Protein AF-A0A917FI99-F1 (afdb_monomer)

Foldseek 3Di:
DDDQVCLAPVNLVVDDPVRQVVVQCVCQCPVNFRWDFPDWDWFDDPVDIDIWTWTDGPNFIWTKDGKYWAKAKAQDADPLCVLVQVLQQVVCVVVVPPDRSNVVRVVVMDHIDIDTGHIDTGGQEDDDDDDPDPDDDPVVVQVVQVVVVHGDDDPVRVRCLQQVRVNHPHNFSCSPPSNCCSVVVDPPVVDPSLQAAGNRNHRPDDDDDPPD

Secondary structure (DSSP, 8-state):
---TTTTBHHHHHHS-HHHHHHHHHHTTTGGG---EEEEEEEEE-SS-EEEEEEEEETTEEEEEE-BEEEEE---S--TTTHHHHHHHHHHHHHHT--S-HHHHHHHHSPPPEEEEEPPEEEESS------SSSS--HHHHHHHHHHTT--PPPHHHHHHHHHTT--SS--SS-TTTHHHHHTTSS-GGG-GGGGS--TTS--S--PPPP--

pLDDT: mean 83.74, std 13.57, range [35.56, 98.06]

Structure (mmCIF, N/CA/C/O backbone):
data_AF-A0A917FI99-F1
#
_entry.id   AF-A0A917FI99-F1
#
loop_
_atom_site.group_PDB
_atom_site.id
_atom_site.type_symbol
_atom_site.label_atom_id
_atom_site.label_alt_id
_atom_site.label_comp_id
_atom_site.label_asym_id
_atom_site.label_entity_id
_atom_site.label_seq_id
_atom_site.pdbx_PDB_ins_code
_atom_site.Cartn_x
_atom_site.Cartn_y
_atom_site.Cartn_z
_atom_site.occupancy
_atom_site.B_iso_or_equiv
_atom_site.auth_seq_id
_atom_site.auth_comp_id
_atom_site.auth_asym_id
_atom_site.auth_atom_id
_atom_site.pdbx_PDB_model_num
ATOM 1 N N . MET A 1 1 ? -24.432 7.043 10.058 1.00 52.75 1 MET A N 1
ATOM 2 C CA . MET A 1 1 ? -23.932 6.214 8.940 1.00 52.75 1 MET A CA 1
ATOM 3 C C . MET A 1 1 ? -22.679 6.909 8.440 1.00 52.75 1 MET A C 1
ATOM 5 O O . MET A 1 1 ? -22.774 8.096 8.169 1.00 52.75 1 MET A O 1
ATOM 9 N N . MET A 1 2 ? -21.523 6.241 8.450 1.00 64.75 2 MET A N 1
ATOM 10 C CA . MET A 1 2 ? -20.252 6.829 8.001 1.00 64.75 2 MET A CA 1
ATOM 11 C C . MET A 1 2 ? -20.360 7.223 6.523 1.00 64.75 2 MET A C 1
ATOM 13 O O . MET A 1 2 ? -20.753 6.388 5.704 1.00 64.75 2 MET A O 1
ATOM 17 N N . ASP A 1 3 ? -20.042 8.473 6.181 1.00 75.88 3 ASP A N 1
ATOM 18 C CA . ASP A 1 3 ? -19.959 8.880 4.779 1.00 75.88 3 ASP A CA 1
ATOM 19 C C . ASP A 1 3 ? -18.689 8.273 4.173 1.00 75.88 3 ASP A C 1
ATOM 21 O O . ASP A 1 3 ? -17.571 8.611 4.558 1.00 75.88 3 ASP A O 1
ATOM 25 N N . LYS A 1 4 ? -18.859 7.355 3.215 1.00 75.81 4 LYS A N 1
ATOM 26 C CA . LYS A 1 4 ? -17.746 6.690 2.520 1.00 75.81 4 LYS A CA 1
ATOM 27 C C . LYS A 1 4 ? -16.813 7.678 1.815 1.00 75.81 4 LYS A C 1
ATOM 29 O O . LYS A 1 4 ? -15.676 7.316 1.523 1.00 75.81 4 LYS A O 1
ATOM 34 N N . LYS A 1 5 ? -17.266 8.908 1.549 1.00 83.81 5 LYS A N 1
ATOM 35 C CA . LYS A 1 5 ? -16.423 9.971 0.996 1.00 83.81 5 LYS A CA 1
ATOM 36 C C . LYS A 1 5 ? -15.333 10.413 1.967 1.00 83.81 5 LYS A C 1
ATOM 38 O O . LYS A 1 5 ? -14.260 10.777 1.504 1.00 83.81 5 LYS A O 1
ATOM 43 N N . GLU A 1 6 ? -15.558 10.352 3.276 1.00 88.19 6 GLU A N 1
ATOM 44 C CA . GLU A 1 6 ? -14.553 10.738 4.284 1.00 88.19 6 GLU A CA 1
ATOM 45 C C . GLU A 1 6 ? -13.354 9.779 4.306 1.00 88.19 6 GLU A C 1
ATOM 47 O O . GLU A 1 6 ? -12.241 10.164 4.652 1.00 88.19 6 GLU A O 1
ATOM 52 N N . LEU A 1 7 ? -13.559 8.537 3.857 1.00 92.12 7 LEU A N 1
ATOM 53 C CA . LEU A 1 7 ? -12.510 7.524 3.728 1.00 92.12 7 LEU A CA 1
ATOM 54 C C . LEU A 1 7 ? -11.698 7.643 2.428 1.00 92.12 7 LEU A C 1
ATOM 56 O O . LEU A 1 7 ? -10.888 6.766 2.137 1.00 92.12 7 LEU A O 1
ATOM 60 N N . GLN A 1 8 ? -11.925 8.685 1.627 1.00 94.06 8 GLN A N 1
ATOM 61 C CA . GLN A 1 8 ? -11.136 8.967 0.428 1.00 94.06 8 GLN A CA 1
ATOM 62 C C . GLN A 1 8 ? -9.896 9.788 0.788 1.00 94.06 8 GLN A C 1
ATOM 64 O O . GLN A 1 8 ? -9.976 10.700 1.611 1.00 94.06 8 GLN A O 1
ATOM 69 N N . PHE A 1 9 ? -8.767 9.521 0.134 1.00 91.88 9 PHE A N 1
ATOM 70 C CA . PHE A 1 9 ? -7.439 10.032 0.477 1.00 91.88 9 PHE A CA 1
ATOM 71 C C . PHE A 1 9 ? -7.422 11.556 0.646 1.00 91.88 9 PHE A C 1
ATOM 73 O O . PHE A 1 9 ? -6.974 12.073 1.665 1.00 91.88 9 PHE A O 1
ATOM 80 N N . ASN A 1 10 ? -8.004 12.297 -0.298 1.00 91.44 10 ASN A N 1
ATOM 81 C CA . ASN A 1 10 ? -8.041 13.761 -0.234 1.00 91.44 10 ASN A CA 1
ATOM 82 C C . ASN A 1 10 ? -8.821 14.315 0.967 1.00 91.44 10 ASN A C 1
ATOM 84 O O . ASN A 1 10 ? -8.471 15.380 1.477 1.00 91.44 10 ASN A O 1
ATOM 88 N N . ASN A 1 11 ? -9.876 13.628 1.407 1.00 93.25 11 ASN A N 1
ATOM 89 C CA . ASN A 1 11 ? -10.648 14.031 2.582 1.00 93.25 11 ASN A CA 1
ATOM 90 C C . ASN A 1 11 ? -9.927 13.588 3.858 1.00 93.25 11 ASN A C 1
ATOM 92 O O . ASN A 1 11 ? -9.739 14.392 4.768 1.00 93.25 11 ASN A O 1
ATOM 96 N N . TRP A 1 12 ? -9.385 12.369 3.858 1.00 93.88 12 TRP A N 1
ATOM 97 C CA . TRP A 1 12 ? -8.552 11.826 4.927 1.00 93.88 12 TRP A CA 1
ATOM 98 C C . TRP A 1 12 ? -7.370 12.731 5.302 1.00 93.88 12 TRP A C 1
ATOM 100 O O . TRP A 1 12 ? -7.116 13.002 6.481 1.00 93.88 12 TRP A O 1
ATOM 110 N N . MET A 1 13 ? -6.656 13.232 4.291 1.00 91.44 13 MET A N 1
ATOM 111 C CA . MET A 1 13 ? -5.495 14.105 4.475 1.00 91.44 13 MET A CA 1
ATOM 112 C C . MET A 1 13 ? -5.872 15.492 5.009 1.00 91.44 13 MET A C 1
ATOM 114 O O . MET A 1 13 ? -5.050 16.137 5.655 1.00 91.44 13 MET A O 1
ATOM 118 N N . LYS A 1 14 ? -7.111 15.946 4.780 1.00 93.12 14 LYS A N 1
ATOM 119 C CA . LYS A 1 14 ? -7.630 17.232 5.277 1.00 93.12 14 LYS A CA 1
ATOM 120 C C . LYS A 1 14 ? -8.301 17.127 6.645 1.00 93.12 14 LYS A C 1
ATOM 122 O O . LYS A 1 14 ? -8.435 18.148 7.316 1.00 93.12 14 LYS A O 1
ATOM 127 N N . ALA A 1 15 ? -8.735 15.930 7.038 1.00 92.56 15 ALA A N 1
ATOM 128 C CA . ALA A 1 15 ? -9.384 15.695 8.318 1.00 92.56 15 ALA A CA 1
ATOM 129 C C . ALA A 1 15 ? -8.457 16.076 9.480 1.00 92.56 15 ALA A C 1
ATOM 131 O O . ALA A 1 15 ? -7.270 15.732 9.498 1.00 92.56 15 ALA A O 1
ATOM 132 N N . ASP A 1 16 ? -9.010 16.772 10.471 1.00 94.06 16 ASP A N 1
ATOM 133 C CA . ASP A 1 16 ? -8.297 17.070 11.705 1.00 94.06 16 ASP A CA 1
ATOM 134 C C . ASP A 1 16 ? -8.119 15.793 12.562 1.00 94.06 16 ASP A C 1
ATOM 136 O O . ASP A 1 16 ? -8.795 14.782 12.335 1.00 94.06 16 ASP A O 1
ATOM 140 N N . PRO A 1 17 ? -7.219 15.802 13.563 1.00 94.19 17 PRO A N 1
ATOM 141 C CA . PRO A 1 17 ? -6.930 14.612 14.361 1.00 94.19 17 PRO A CA 1
ATOM 142 C C . PRO A 1 17 ? -8.137 13.995 15.086 1.00 94.19 17 PRO A C 1
ATOM 144 O O . PRO A 1 17 ? -8.150 12.777 15.275 1.00 94.19 17 PRO A O 1
ATOM 147 N N . LEU A 1 18 ? -9.134 14.789 15.501 1.00 93.62 18 LEU A N 1
ATOM 148 C CA . LEU A 1 18 ? -10.322 14.267 16.186 1.00 93.62 18 LEU A CA 1
ATOM 149 C C . LEU A 1 18 ? -11.233 13.557 15.188 1.00 93.62 18 LEU A C 1
ATOM 151 O O . LEU A 1 18 ? -11.546 12.386 15.397 1.00 93.62 18 LEU A O 1
ATOM 155 N N . SER A 1 19 ? -11.553 14.213 14.070 1.00 92.94 19 SER A N 1
ATOM 156 C CA . SER A 1 19 ? -12.343 13.615 12.986 1.00 92.94 19 SER A CA 1
ATOM 157 C C . SER A 1 19 ? -11.693 12.331 12.463 1.00 92.94 19 SER A C 1
ATOM 159 O O . SER A 1 19 ? -12.353 11.305 12.306 1.00 92.94 19 SER A O 1
ATOM 161 N N . ARG A 1 20 ? -10.365 12.335 12.279 1.00 94.44 20 ARG A N 1
ATOM 162 C CA . ARG A 1 20 ? -9.613 11.140 11.869 1.00 94.44 20 ARG A CA 1
ATOM 163 C C . ARG A 1 20 ? -9.754 10.007 12.883 1.00 94.44 20 ARG A C 1
ATOM 165 O O . ARG A 1 20 ? -9.979 8.865 12.497 1.00 94.44 20 ARG A O 1
ATOM 172 N N . LYS A 1 21 ? -9.644 10.305 14.180 1.00 94.81 21 LYS A N 1
ATOM 173 C CA . LYS A 1 21 ? -9.800 9.300 15.238 1.00 94.81 21 LYS A CA 1
ATOM 174 C C . LYS A 1 21 ? -11.21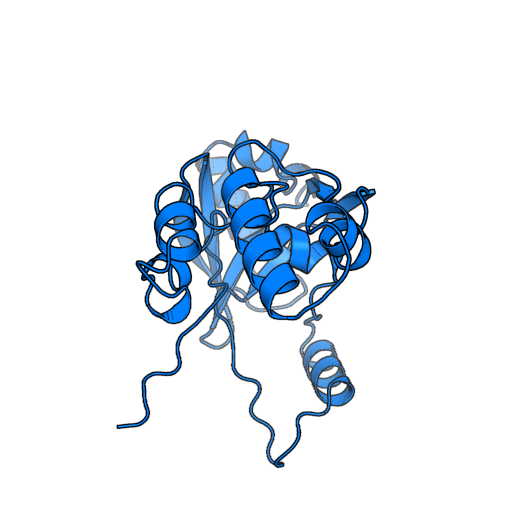3 8.713 15.265 1.00 94.81 21 LYS A C 1
ATOM 176 O O . LYS A 1 21 ? -11.348 7.505 15.432 1.00 94.81 21 LYS A O 1
ATOM 181 N N . GLU A 1 22 ? -12.245 9.533 15.087 1.00 94.44 22 GLU A N 1
ATOM 182 C CA . GLU A 1 22 ? -13.635 9.066 15.007 1.00 94.44 22 GLU A CA 1
ATOM 183 C C . GLU A 1 22 ? -13.859 8.149 13.799 1.00 94.44 22 GLU A C 1
ATOM 185 O O . GLU A 1 22 ? -14.453 7.079 13.945 1.00 94.44 22 GLU A O 1
ATOM 190 N N . LEU A 1 23 ? -13.312 8.512 12.633 1.00 94.94 23 LEU A N 1
ATOM 191 C CA . LEU A 1 23 ? -13.337 7.658 11.444 1.00 94.94 23 LEU A CA 1
ATOM 192 C C . LEU A 1 23 ? -12.636 6.320 11.703 1.00 94.94 23 LEU A C 1
ATOM 194 O O . LEU A 1 23 ? -13.211 5.275 11.406 1.00 94.94 23 LEU A O 1
ATOM 198 N N . LEU A 1 24 ? -11.450 6.321 12.321 1.00 96.44 24 LEU A N 1
ATOM 199 C CA . LEU A 1 24 ? -10.735 5.082 12.651 1.00 96.44 24 LEU A CA 1
ATOM 200 C C . LEU A 1 24 ? -11.527 4.186 13.607 1.00 96.44 24 LEU A C 1
ATOM 202 O O . LEU A 1 24 ? -11.620 2.980 13.384 1.00 96.44 24 LEU A O 1
ATOM 206 N N . LEU A 1 25 ? -12.125 4.757 14.651 1.00 95.81 25 LEU A N 1
ATOM 207 C CA . LEU A 1 25 ? -12.962 3.999 15.584 1.00 95.81 25 LEU A CA 1
ATOM 208 C C . LEU A 1 25 ? -14.201 3.418 14.891 1.00 95.81 25 LEU A C 1
ATOM 210 O O . LEU A 1 25 ? -14.637 2.322 15.222 1.00 95.81 25 LEU A O 1
ATOM 214 N N . SER A 1 26 ? -14.745 4.110 13.888 1.00 93.44 26 SER A N 1
ATOM 215 C CA . SER A 1 26 ? -15.898 3.614 13.130 1.00 93.44 26 SER A CA 1
ATOM 216 C C . SER A 1 26 ? -15.594 2.417 12.215 1.00 93.44 26 SER A C 1
ATOM 218 O O . SER A 1 26 ? -16.529 1.788 11.718 1.00 93.44 26 SER A O 1
ATOM 220 N N . LEU A 1 27 ? -14.312 2.093 11.998 1.00 94.50 27 LEU A N 1
ATOM 221 C CA . LEU A 1 27 ? -13.874 0.904 11.258 1.00 94.50 27 LEU A CA 1
ATOM 222 C C . LEU A 1 27 ? -13.770 -0.350 12.144 1.00 94.50 27 LEU A C 1
ATOM 224 O O . LEU A 1 27 ? -13.550 -1.443 11.624 1.00 94.50 27 LEU A O 1
ATOM 228 N N . GLU A 1 28 ? -13.956 -0.245 13.462 1.00 94.81 28 GLU A N 1
ATOM 229 C CA . GLU A 1 28 ? -14.131 -1.438 14.295 1.00 94.81 28 GLU A CA 1
ATOM 230 C C . GLU A 1 28 ? -15.409 -2.184 13.874 1.00 94.81 28 GLU A C 1
ATOM 232 O O . GLU A 1 28 ? -16.459 -1.575 13.659 1.00 94.81 28 GLU A O 1
ATOM 237 N N . GLY A 1 29 ? -15.338 -3.509 13.712 1.00 89.44 29 GLY A N 1
ATOM 238 C CA . GLY A 1 29 ? -16.462 -4.278 13.161 1.00 89.44 29 GLY A CA 1
AT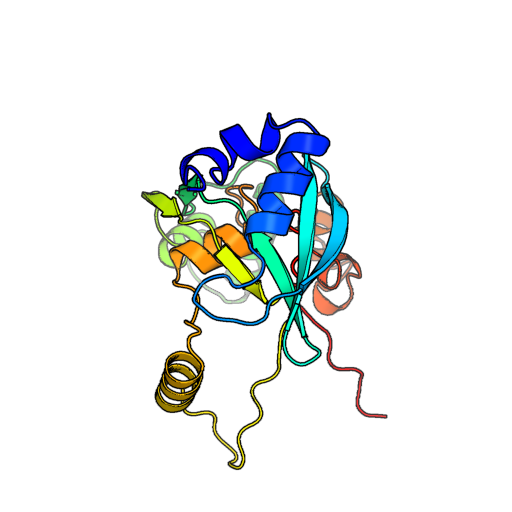OM 239 C C . GLY A 1 29 ? -16.559 -4.265 11.626 1.00 89.44 29 GLY A C 1
ATOM 240 O O . GLY A 1 29 ? -17.552 -4.756 11.077 1.00 89.44 29 GLY A O 1
ATOM 241 N N . TYR A 1 30 ? -15.589 -3.677 10.909 1.00 90.44 30 TYR A N 1
ATOM 242 C CA . TYR A 1 30 ? -15.639 -3.542 9.449 1.00 90.44 30 TYR A CA 1
ATOM 243 C C . TYR A 1 30 ? -15.869 -4.892 8.754 1.00 90.44 30 TYR A C 1
ATOM 245 O O . TYR A 1 30 ? -15.176 -5.874 9.010 1.00 90.44 30 TYR A O 1
ATOM 253 N N . LYS A 1 31 ? -16.879 -4.939 7.872 1.00 89.12 31 LYS A N 1
ATOM 254 C CA . LYS A 1 31 ? -17.352 -6.156 7.178 1.00 89.12 31 LYS A CA 1
ATOM 255 C C . LYS A 1 31 ? -17.678 -7.348 8.105 1.00 89.12 31 LYS A C 1
ATOM 257 O O . LYS A 1 31 ? -17.713 -8.480 7.643 1.00 89.12 31 LYS A O 1
ATOM 262 N N . GLY A 1 32 ? -17.990 -7.098 9.380 1.00 91.06 32 GLY A N 1
ATOM 263 C CA . GLY A 1 32 ? -18.337 -8.139 10.356 1.00 91.06 32 GLY A CA 1
ATOM 264 C C . GLY A 1 32 ? -17.137 -8.758 11.076 1.00 91.06 32 GLY A C 1
ATOM 265 O O . GLY A 1 32 ? -17.327 -9.665 11.883 1.00 91.06 32 GLY A O 1
ATOM 266 N N . HIS A 1 33 ? -15.927 -8.257 10.822 1.00 94.50 33 HIS A N 1
ATOM 267 C CA . HIS A 1 33 ? -14.703 -8.681 11.499 1.00 94.50 33 HIS A CA 1
ATOM 268 C C . HIS A 1 33 ? -14.486 -7.914 12.796 1.00 94.50 33 HIS A C 1
ATOM 270 O O . HIS A 1 33 ? -14.697 -6.704 12.839 1.00 94.50 33 HIS A O 1
ATOM 276 N N . ASP A 1 34 ? -13.986 -8.580 13.837 1.00 95.44 34 ASP A N 1
ATOM 277 C CA . ASP A 1 34 ? -13.724 -7.965 15.147 1.00 95.44 34 ASP A CA 1
ATOM 278 C C . ASP A 1 34 ? -12.412 -7.157 15.181 1.00 95.44 34 ASP A C 1
ATOM 280 O O . ASP A 1 34 ? -11.605 -7.292 16.096 1.00 95.44 34 ASP A O 1
ATOM 284 N N . PHE A 1 35 ? -12.178 -6.320 14.165 1.00 96.81 35 PHE A N 1
ATOM 285 C CA . PHE A 1 35 ? -11.047 -5.395 14.156 1.00 96.81 35 PHE A CA 1
ATOM 286 C C . PHE A 1 35 ? -11.099 -4.479 15.381 1.00 96.81 35 PHE A C 1
ATOM 288 O O . PHE A 1 35 ? -12.123 -3.838 15.636 1.00 96.81 35 PHE A O 1
ATOM 295 N N . LYS A 1 36 ? -9.977 -4.379 16.099 1.00 97.19 36 LYS A N 1
ATOM 296 C CA . LYS A 1 36 ? -9.794 -3.453 17.226 1.00 97.19 36 LYS A CA 1
ATOM 297 C C . LYS A 1 36 ? -8.734 -2.431 16.901 1.00 97.19 36 LYS A C 1
ATOM 299 O O . LYS A 1 36 ? -7.624 -2.811 16.538 1.00 97.19 36 LYS A O 1
ATOM 304 N N . LEU A 1 37 ? -9.043 -1.146 17.051 1.00 98.00 37 LEU A N 1
ATOM 305 C CA . LEU A 1 37 ? -8.047 -0.103 16.851 1.00 98.00 37 LEU A CA 1
ATOM 306 C C . LEU A 1 37 ? -6.999 -0.189 17.970 1.00 98.00 37 LEU A C 1
ATOM 308 O O . LEU A 1 37 ? -7.264 0.147 19.122 1.00 98.00 37 LEU A O 1
ATOM 312 N N . LYS A 1 38 ? -5.788 -0.621 17.620 1.00 97.19 38 LYS A N 1
ATOM 313 C CA . LYS A 1 38 ? -4.667 -0.781 18.549 1.00 97.19 38 LYS A CA 1
ATOM 314 C C . LYS A 1 38 ? -3.949 0.541 18.790 1.00 97.19 38 LYS A C 1
ATOM 316 O O . LYS A 1 38 ? -3.641 0.889 19.927 1.00 97.19 38 LYS A O 1
ATOM 321 N N . THR A 1 39 ? -3.653 1.276 17.719 1.00 97.00 39 THR A N 1
ATOM 322 C CA . THR A 1 39 ? -2.971 2.574 17.804 1.00 97.00 39 THR A CA 1
ATOM 323 C C . THR A 1 39 ? -3.200 3.418 16.552 1.00 97.00 39 THR A C 1
ATOM 325 O O . THR A 1 39 ? -3.596 2.909 15.507 1.00 97.00 39 THR A O 1
ATOM 328 N N . VAL A 1 40 ? -2.921 4.717 16.658 1.00 97.19 40 VAL A N 1
ATOM 329 C CA . VAL A 1 40 ? -2.820 5.640 15.524 1.00 97.19 40 VAL A CA 1
ATOM 330 C C . VAL A 1 40 ? -1.350 6.008 15.369 1.00 97.19 40 VAL A C 1
ATOM 332 O O . VAL A 1 40 ? -0.732 6.482 16.322 1.00 97.19 40 VAL A O 1
ATOM 335 N N . GLN A 1 41 ? -0.785 5.777 14.188 1.00 95.19 41 GLN A N 1
ATOM 336 C CA . GLN A 1 41 ? 0.634 5.984 13.912 1.00 95.19 41 GLN A CA 1
ATOM 337 C C . GLN A 1 41 ? 0.822 6.879 12.686 1.00 95.19 41 GLN A C 1
ATOM 339 O O . GLN A 1 41 ? 0.047 6.814 11.734 1.00 95.19 41 GLN A O 1
ATOM 344 N N . THR A 1 42 ? 1.864 7.710 12.722 1.00 93.06 42 THR A N 1
ATOM 345 C CA . THR A 1 42 ? 2.328 8.491 11.571 1.00 93.06 42 THR A CA 1
ATOM 346 C C . THR A 1 42 ? 3.548 7.819 10.958 1.00 93.06 42 THR A C 1
ATOM 348 O O . THR A 1 42 ? 4.498 7.478 11.667 1.00 93.06 42 THR A O 1
ATOM 351 N N . PHE A 1 43 ? 3.507 7.631 9.645 1.00 87.94 43 PHE A N 1
ATOM 352 C CA . PHE A 1 43 ? 4.599 7.128 8.827 1.00 87.94 43 PHE A CA 1
ATOM 353 C C . PHE A 1 43 ? 5.147 8.264 7.977 1.00 87.94 43 PHE A C 1
ATOM 355 O O . PHE A 1 43 ? 4.384 9.036 7.402 1.00 87.94 43 PHE A O 1
ATOM 362 N N . ASN A 1 44 ? 6.469 8.359 7.903 1.00 78.62 44 ASN A N 1
ATOM 363 C CA . ASN A 1 44 ? 7.147 9.414 7.168 1.00 78.62 44 ASN A CA 1
ATOM 364 C C . ASN A 1 44 ? 7.845 8.808 5.959 1.00 78.62 44 ASN A C 1
ATOM 366 O O . ASN A 1 44 ? 8.622 7.865 6.089 1.00 78.62 44 ASN A O 1
ATOM 370 N N . SER A 1 45 ? 7.584 9.384 4.795 1.00 69.88 45 SER A N 1
ATOM 371 C CA . SER A 1 45 ? 8.372 9.178 3.584 1.00 69.88 45 SER A CA 1
ATOM 372 C C . SER A 1 45 ? 9.077 10.481 3.216 1.00 69.88 45 SER A C 1
ATOM 374 O O . SER A 1 45 ? 8.721 11.542 3.731 1.00 69.88 45 SER A O 1
ATOM 376 N N . ASN A 1 46 ? 10.033 10.429 2.285 1.00 59.16 46 ASN A N 1
ATOM 377 C CA . ASN A 1 46 ? 10.726 11.629 1.795 1.00 59.16 46 ASN A CA 1
ATOM 378 C C . ASN A 1 46 ? 9.766 12.689 1.217 1.00 59.16 46 ASN A C 1
ATOM 380 O O . ASN A 1 46 ? 10.144 13.851 1.108 1.00 59.16 46 ASN A O 1
ATOM 384 N N . GLN A 1 47 ? 8.537 12.303 0.852 1.00 62.44 47 GLN A N 1
ATOM 385 C CA . GLN A 1 47 ? 7.569 13.184 0.201 1.00 62.44 47 GLN A CA 1
ATOM 386 C C . GLN A 1 47 ? 6.380 13.583 1.084 1.00 62.44 47 GLN A C 1
ATOM 388 O O . GLN A 1 47 ? 5.836 14.673 0.907 1.00 62.44 47 GLN A O 1
ATOM 393 N N . LYS A 1 48 ? 5.945 12.720 2.012 1.00 70.62 48 LYS A N 1
ATOM 394 C CA . LYS A 1 48 ? 4.745 12.960 2.828 1.00 70.62 48 LYS A CA 1
ATOM 395 C C . LYS A 1 48 ? 4.764 12.224 4.164 1.00 70.62 48 LYS A C 1
ATOM 397 O O . LYS A 1 48 ? 5.269 11.101 4.258 1.00 70.62 48 LYS A O 1
ATOM 402 N N . GLU A 1 49 ? 4.149 12.853 5.162 1.00 86.25 49 GLU A N 1
ATOM 403 C CA . GLU A 1 49 ? 3.704 12.194 6.389 1.00 86.25 49 GLU A CA 1
ATOM 404 C C . GLU A 1 49 ? 2.300 11.621 6.171 1.00 86.25 49 GLU A C 1
ATOM 406 O O . GLU A 1 49 ? 1.432 12.273 5.585 1.00 86.25 49 GLU A O 1
ATOM 411 N N . PHE A 1 50 ? 2.060 10.411 6.659 1.00 90.56 50 PHE A N 1
ATOM 412 C CA . PHE A 1 50 ? 0.774 9.738 6.566 1.00 90.56 50 PHE A CA 1
ATOM 413 C C . PHE A 1 50 ? 0.381 9.156 7.922 1.00 90.56 50 PHE A C 1
ATOM 415 O O . PHE A 1 50 ? 1.024 8.245 8.441 1.00 90.56 50 PHE A O 1
ATOM 422 N N . THR A 1 51 ? -0.688 9.693 8.510 1.00 94.62 51 THR A N 1
ATOM 423 C CA . THR A 1 51 ? -1.247 9.199 9.772 1.00 94.62 51 THR A CA 1
ATOM 424 C C . THR A 1 51 ? -2.403 8.248 9.501 1.00 94.62 51 THR A C 1
ATOM 426 O O . THR A 1 51 ? -3.371 8.627 8.838 1.00 94.62 51 THR A O 1
ATOM 429 N N . THR A 1 52 ? -2.346 7.048 10.075 1.00 96.25 52 THR A N 1
ATOM 430 C CA . THR A 1 52 ? -3.416 6.051 9.962 1.00 96.25 52 THR A CA 1
ATOM 431 C C . THR A 1 52 ? -3.550 5.170 11.205 1.00 96.25 52 THR A C 1
ATOM 433 O O . THR A 1 52 ? -2.748 5.254 12.137 1.00 96.25 52 THR A O 1
ATOM 436 N N . GLY A 1 53 ? -4.611 4.365 11.248 1.00 97.31 53 GLY A N 1
ATOM 437 C CA . GLY A 1 53 ? -4.879 3.404 12.310 1.00 97.31 53 GLY A CA 1
ATOM 438 C C . GLY A 1 53 ? -4.269 2.039 12.023 1.00 97.31 53 GLY A C 1
ATOM 439 O O . GLY A 1 53 ? -4.344 1.536 10.901 1.00 97.31 53 GLY A O 1
ATOM 440 N N . ILE A 1 54 ? -3.709 1.445 13.073 1.00 97.50 54 ILE A N 1
ATOM 441 C CA . ILE A 1 54 ? -3.292 0.047 13.123 1.00 97.50 54 ILE A CA 1
ATOM 442 C C . ILE A 1 54 ? -4.331 -0.709 13.940 1.00 97.50 54 ILE A C 1
ATOM 444 O O . ILE A 1 54 ? -4.626 -0.340 15.080 1.00 97.50 54 ILE A O 1
ATOM 448 N N . TYR A 1 55 ? -4.861 -1.769 13.353 1.00 98.06 55 TYR A N 1
ATOM 449 C CA . TYR A 1 55 ? -5.884 -2.635 13.907 1.00 98.06 55 TYR A CA 1
ATOM 450 C C . TYR A 1 55 ? -5.297 -3.997 14.240 1.00 98.06 55 TYR A C 1
ATOM 452 O O . TYR A 1 55 ? -4.392 -4.466 13.558 1.00 98.06 55 TYR A O 1
ATOM 460 N N . GLU A 1 56 ? -5.838 -4.635 15.267 1.00 97.06 56 GLU A N 1
ATOM 461 C CA . GLU A 1 56 ? -5.570 -6.030 15.590 1.00 97.06 56 GLU A CA 1
ATOM 462 C C . GLU A 1 56 ? -6.772 -6.891 15.196 1.00 97.06 56 GLU A C 1
ATOM 464 O O . GLU A 1 56 ? -7.922 -6.514 15.447 1.00 97.06 56 GLU A O 1
ATOM 469 N N . LEU A 1 57 ? -6.499 -8.052 14.601 1.00 95.56 57 LEU A N 1
ATOM 470 C CA . LEU A 1 57 ? -7.474 -9.116 14.393 1.00 95.56 57 LEU A CA 1
ATOM 471 C C . LEU A 1 57 ? -6.762 -10.471 14.415 1.00 95.56 57 LEU A C 1
ATOM 473 O O . LEU A 1 57 ? -5.877 -10.727 13.603 1.00 95.56 57 LEU A O 1
ATOM 477 N N . GLY A 1 58 ? -7.143 -11.342 15.352 1.00 91.94 58 GLY A N 1
ATOM 478 C CA . GLY A 1 58 ? -6.582 -12.695 15.444 1.00 91.94 58 GLY A CA 1
ATOM 479 C C . GLY A 1 58 ? -5.078 -12.743 15.747 1.00 91.94 58 GLY A C 1
ATOM 480 O O . GLY A 1 58 ? -4.419 -13.690 15.337 1.00 91.94 58 GLY A O 1
ATOM 481 N N . GLY A 1 59 ? -4.539 -11.733 16.443 1.00 91.81 59 GLY A N 1
ATOM 482 C CA . GLY A 1 59 ? -3.105 -11.603 16.743 1.00 91.81 59 GLY A CA 1
ATOM 483 C C . GLY A 1 59 ? -2.283 -10.899 15.659 1.00 91.81 59 GLY A C 1
ATOM 484 O O . GLY A 1 59 ? -1.086 -10.693 15.842 1.00 91.81 59 GLY A O 1
ATOM 485 N N . GLU A 1 60 ? -2.922 -10.493 14.564 1.00 93.44 60 GLU A N 1
ATOM 486 C CA . GLU A 1 60 ? -2.267 -9.949 13.378 1.00 93.44 60 GLU A CA 1
ATOM 487 C C . GLU A 1 60 ? -2.623 -8.473 13.190 1.00 93.44 60 GLU A C 1
ATOM 489 O O . GLU A 1 60 ? -3.693 -8.018 13.609 1.00 93.44 60 GLU A O 1
ATOM 494 N N . GLU A 1 61 ? -1.713 -7.711 12.580 1.00 95.88 61 GLU A N 1
ATOM 495 C CA . GLU A 1 61 ? -1.882 -6.270 12.391 1.00 95.88 61 GLU A CA 1
ATOM 496 C C . GLU A 1 61 ? -2.406 -5.927 10.999 1.00 95.88 61 GLU A C 1
ATOM 498 O O . GLU A 1 61 ? -1.889 -6.395 9.986 1.00 95.88 61 GLU A O 1
ATOM 503 N N . TYR A 1 62 ? -3.380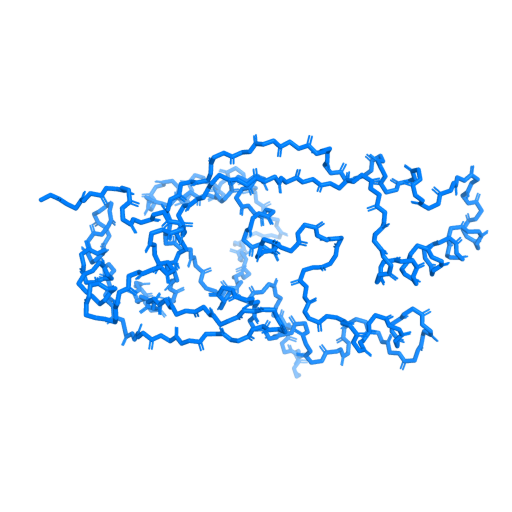 -5.023 10.963 1.00 96.44 62 TYR A N 1
ATOM 504 C CA . TYR A 1 62 ? -3.960 -4.470 9.748 1.00 96.44 62 TYR A CA 1
ATOM 505 C C . TYR A 1 62 ? -3.875 -2.953 9.782 1.00 96.44 62 TYR A C 1
ATOM 507 O O . TYR A 1 62 ? -3.920 -2.332 10.840 1.00 96.44 62 TYR A O 1
ATOM 515 N N . LEU A 1 63 ? -3.758 -2.339 8.620 1.00 95.94 63 LEU A N 1
ATOM 516 C CA . LEU A 1 63 ? -3.612 -0.909 8.451 1.00 95.94 63 LEU A CA 1
ATOM 517 C C . LEU A 1 63 ? -4.756 -0.378 7.599 1.00 95.94 63 LEU A C 1
ATOM 519 O O . LEU A 1 63 ? -5.120 -0.982 6.592 1.00 95.94 63 LEU A O 1
ATOM 523 N N . PHE A 1 64 ? -5.314 0.765 7.987 1.00 96.62 64 PHE A N 1
ATOM 524 C CA . PHE A 1 64 ? -6.270 1.455 7.133 1.00 96.62 64 PHE A CA 1
ATOM 525 C C . PHE A 1 64 ? -5.556 2.210 6.006 1.00 96.62 64 PHE A C 1
ATOM 527 O O . PHE A 1 64 ? -4.697 3.059 6.260 1.00 96.62 64 PHE A O 1
ATOM 534 N N . VAL A 1 65 ? -5.957 1.930 4.767 1.00 95.06 65 VAL A N 1
ATOM 535 C CA . VAL A 1 65 ? -5.572 2.687 3.574 1.00 95.06 65 VAL A CA 1
ATOM 536 C C . VAL A 1 65 ? -6.833 3.336 2.997 1.00 95.06 65 VAL A C 1
ATOM 538 O O . VAL A 1 65 ? -7.805 2.629 2.702 1.00 95.06 65 VAL A O 1
ATOM 541 N N . PRO A 1 66 ? -6.870 4.672 2.859 1.00 94.56 66 PRO A N 1
ATOM 542 C CA . PRO A 1 66 ? -8.012 5.353 2.270 1.00 94.56 66 PRO A CA 1
ATOM 543 C C . PRO A 1 66 ? -8.132 5.027 0.777 1.00 94.56 66 PRO A C 1
ATOM 545 O O . PRO A 1 66 ? -7.147 4.735 0.107 1.00 94.56 66 PRO A O 1
ATOM 548 N N . GLY A 1 67 ? -9.353 5.103 0.252 1.00 94.50 67 GLY A N 1
ATOM 549 C CA . GLY A 1 67 ? -9.592 4.953 -1.182 1.00 94.50 67 GLY A CA 1
ATOM 550 C C . GLY A 1 67 ? -9.093 6.171 -1.949 1.00 94.50 67 GLY A C 1
ATOM 551 O O . GLY A 1 67 ? -8.958 7.251 -1.371 1.00 94.50 67 GLY A O 1
ATOM 552 N N . ASN A 1 68 ? -8.823 6.033 -3.241 1.00 94.06 68 ASN A N 1
ATOM 553 C CA . ASN A 1 68 ? -8.386 7.157 -4.059 1.00 94.06 68 ASN A CA 1
ATOM 554 C C . ASN A 1 68 ? -8.686 6.917 -5.543 1.00 94.06 68 ASN A C 1
ATOM 556 O O . ASN A 1 68 ? -8.786 5.777 -5.987 1.00 94.06 68 ASN A O 1
ATOM 560 N N . ARG A 1 69 ? -8.787 7.994 -6.324 1.00 93.50 69 ARG A N 1
ATOM 561 C CA . ARG A 1 69 ? -8.719 7.917 -7.787 1.00 93.50 69 ARG A CA 1
ATOM 562 C C . ARG A 1 69 ? -7.301 8.272 -8.203 1.00 93.50 69 ARG A C 1
ATOM 564 O O . ARG A 1 69 ? -6.875 9.408 -8.002 1.00 93.50 69 ARG A O 1
ATOM 571 N N . VAL A 1 70 ? -6.588 7.301 -8.753 1.00 91.12 70 VAL A N 1
ATOM 572 C CA . VAL A 1 70 ? -5.152 7.391 -9.035 1.00 91.12 70 VAL A CA 1
ATOM 573 C C . VAL A 1 70 ? -4.848 7.061 -10.485 1.00 91.12 70 VAL A C 1
ATOM 575 O O . VAL A 1 70 ? -5.651 6.439 -11.180 1.00 91.12 70 VAL A O 1
ATOM 578 N N . VAL A 1 71 ? -3.671 7.493 -10.925 1.00 91.06 71 VAL A N 1
ATOM 579 C CA . VAL A 1 71 ? -3.055 7.035 -12.166 1.00 91.06 71 VAL A CA 1
ATOM 580 C C . VAL A 1 71 ? -2.020 5.983 -11.786 1.00 91.06 71 VAL A C 1
ATOM 582 O O . VAL A 1 71 ? -1.131 6.267 -10.984 1.00 91.06 71 VAL A O 1
ATOM 585 N N . LEU A 1 72 ? -2.184 4.779 -12.320 1.00 90.88 72 LEU A N 1
ATOM 586 C CA . LEU A 1 72 ? -1.267 3.650 -12.170 1.00 90.88 72 LEU A CA 1
ATOM 587 C C . LEU A 1 72 ? -0.594 3.361 -13.511 1.00 90.88 72 LEU A C 1
ATOM 589 O O . LEU A 1 72 ? -1.071 3.825 -14.545 1.00 90.88 72 LEU A O 1
ATOM 593 N N . GLY A 1 73 ? 0.465 2.566 -13.492 1.00 89.25 73 GLY A N 1
ATOM 594 C CA . GLY A 1 73 ? 1.273 2.177 -14.634 1.00 89.25 73 GLY A CA 1
ATOM 595 C C . GLY A 1 73 ? 2.540 3.006 -14.796 1.00 89.25 73 GLY A C 1
ATOM 596 O O . GLY A 1 73 ? 2.772 3.997 -14.102 1.00 89.25 73 GLY A O 1
ATOM 597 N N . TRP A 1 74 ? 3.360 2.587 -15.752 1.00 90.19 74 TRP A N 1
ATOM 598 C CA . TRP A 1 74 ? 4.624 3.225 -16.098 1.00 90.19 74 TRP A CA 1
ATOM 599 C C . TRP A 1 74 ? 4.722 3.401 -17.619 1.00 90.19 74 TRP A C 1
ATOM 601 O O . TRP A 1 74 ? 4.211 2.579 -18.379 1.00 90.19 74 TRP A O 1
ATOM 611 N N . ASP A 1 75 ? 5.358 4.484 -18.068 1.00 87.00 75 ASP A N 1
ATOM 612 C CA . ASP A 1 75 ? 5.596 4.753 -19.497 1.00 87.00 75 ASP A CA 1
ATOM 613 C C . ASP A 1 75 ? 7.021 5.258 -19.731 1.00 87.00 75 ASP A C 1
ATOM 615 O O . ASP A 1 75 ? 7.758 4.724 -20.555 1.00 87.00 75 ASP A O 1
ATOM 619 N N . GLU A 1 76 ? 7.464 6.267 -18.991 1.00 87.25 76 GLU A N 1
ATOM 620 C CA . GLU A 1 76 ? 8.804 6.817 -19.165 1.00 87.25 76 GLU A CA 1
ATOM 621 C C . GLU A 1 76 ? 9.517 7.040 -17.842 1.00 87.25 76 GLU A C 1
ATOM 6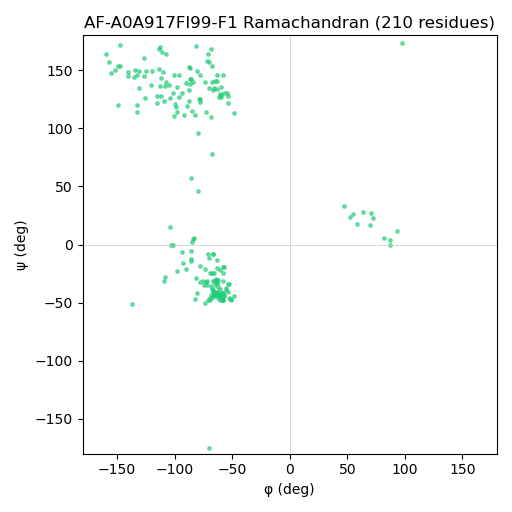23 O O . GLU A 1 76 ? 8.894 7.296 -16.811 1.00 87.25 76 GLU A O 1
ATOM 628 N N . ALA A 1 77 ? 10.845 6.928 -17.893 1.00 83.75 77 ALA A N 1
ATOM 629 C CA . ALA A 1 77 ? 11.675 7.155 -16.730 1.00 83.75 77 ALA A CA 1
ATOM 630 C C . ALA A 1 77 ? 11.692 8.636 -16.356 1.00 83.75 77 ALA A C 1
ATOM 632 O O . ALA A 1 77 ? 11.912 9.507 -17.200 1.00 83.75 77 ALA A O 1
ATOM 633 N N . ASN A 1 78 ? 11.534 8.908 -15.068 1.00 81.12 78 ASN A N 1
ATOM 634 C CA . ASN A 1 78 ? 11.827 10.221 -14.505 1.00 81.12 78 ASN A CA 1
ATOM 635 C C . ASN A 1 78 ? 13.349 10.387 -14.242 1.00 81.12 78 ASN A C 1
ATOM 637 O O . ASN A 1 78 ? 14.094 9.406 -14.290 1.00 81.12 78 ASN A O 1
ATOM 641 N N . PRO A 1 79 ? 13.845 11.597 -13.905 1.00 82.00 79 PRO A N 1
ATOM 642 C CA . PRO A 1 79 ? 15.281 11.832 -13.699 1.00 82.00 79 PRO A CA 1
ATOM 643 C C . PRO A 1 79 ? 15.950 10.961 -12.621 1.00 82.00 79 PRO A C 1
ATOM 645 O O . PRO A 1 79 ? 17.157 10.743 -12.667 1.00 82.00 79 PRO A O 1
ATOM 648 N N . VAL A 1 80 ? 15.193 10.461 -11.638 1.00 75.25 80 VAL A N 1
ATOM 649 C CA . VAL A 1 80 ? 15.720 9.551 -10.603 1.00 75.25 80 VAL A CA 1
ATOM 650 C C . VAL A 1 80 ? 15.923 8.140 -11.172 1.00 75.25 80 VAL A C 1
ATOM 652 O O . VAL A 1 80 ? 16.839 7.421 -10.773 1.00 75.25 80 VAL A O 1
ATOM 655 N N . GLU A 1 81 ? 15.096 7.752 -12.139 1.00 80.56 81 GLU A N 1
ATOM 656 C CA . GLU A 1 81 ? 15.089 6.435 -12.779 1.00 80.56 81 GLU A CA 1
ATOM 657 C C . GLU A 1 81 ? 16.080 6.319 -13.941 1.00 80.56 81 GLU A C 1
ATOM 659 O O . GLU A 1 81 ? 16.391 5.206 -14.359 1.00 80.56 81 GLU A O 1
ATOM 664 N N . GLU A 1 82 ? 16.648 7.423 -14.432 1.00 85.12 82 GLU A N 1
ATOM 665 C CA . GLU A 1 82 ? 17.681 7.392 -15.480 1.00 85.12 82 GLU A CA 1
ATOM 666 C C . GLU A 1 82 ? 18.881 6.515 -15.083 1.00 85.12 82 GLU A C 1
ATOM 668 O O . GLU A 1 82 ? 19.396 5.744 -15.896 1.00 85.12 82 GLU A O 1
ATOM 673 N N . ALA A 1 83 ? 19.293 6.566 -13.811 1.00 82.00 83 ALA A N 1
ATOM 674 C CA . ALA A 1 83 ? 20.359 5.711 -13.286 1.00 82.00 83 ALA A CA 1
ATOM 675 C C . ALA A 1 83 ? 19.976 4.221 -13.302 1.00 82.00 83 ALA A C 1
ATOM 677 O O . ALA A 1 83 ? 20.827 3.368 -13.557 1.00 82.00 83 ALA A O 1
ATOM 678 N N . VAL A 1 84 ? 18.697 3.913 -13.067 1.00 82.88 84 VAL A N 1
ATOM 679 C CA . VAL A 1 84 ? 18.168 2.547 -13.139 1.00 82.88 84 VAL A CA 1
ATOM 680 C C . VAL A 1 84 ? 18.154 2.062 -14.581 1.00 82.88 84 VAL A C 1
ATOM 682 O O . VAL A 1 84 ? 18.623 0.959 -14.845 1.00 82.88 84 VAL A O 1
ATOM 685 N N . LEU A 1 85 ? 17.651 2.875 -15.515 1.00 88.94 85 LEU A N 1
ATOM 686 C CA . LEU A 1 85 ? 17.645 2.535 -16.937 1.00 88.94 85 LEU A CA 1
ATOM 687 C C . LEU A 1 85 ? 19.056 2.248 -17.446 1.00 88.94 85 LEU A C 1
ATOM 689 O O . LEU A 1 85 ? 19.256 1.262 -18.148 1.00 88.94 85 LEU A O 1
ATOM 693 N N . ALA A 1 86 ? 20.036 3.071 -17.066 1.00 89.25 86 ALA A N 1
ATOM 694 C CA . ALA A 1 86 ? 21.427 2.868 -17.454 1.00 89.25 86 ALA A CA 1
ATOM 695 C C . ALA A 1 86 ? 22.001 1.555 -16.893 1.00 89.25 86 ALA A C 1
ATOM 697 O O . ALA A 1 86 ? 22.667 0.818 -17.619 1.00 89.25 86 ALA A O 1
ATOM 698 N N . ALA A 1 87 ? 21.720 1.240 -15.624 1.00 87.62 87 ALA A N 1
ATOM 699 C CA . ALA A 1 87 ? 22.149 -0.017 -15.015 1.00 87.62 87 ALA A CA 1
ATOM 700 C C . ALA A 1 87 ? 21.482 -1.231 -15.678 1.00 87.62 87 ALA A C 1
ATOM 702 O O . ALA A 1 87 ? 22.154 -2.211 -15.985 1.00 87.62 87 ALA A O 1
ATOM 703 N N . LEU A 1 88 ? 20.178 -1.152 -15.958 1.00 89.62 88 LEU A N 1
ATOM 704 C CA . LEU A 1 88 ? 19.449 -2.207 -16.658 1.00 89.62 88 LEU A CA 1
ATOM 705 C C . LEU A 1 88 ? 19.975 -2.403 -18.085 1.00 89.62 88 LEU A C 1
ATOM 707 O O . LEU A 1 88 ? 20.189 -3.541 -18.495 1.00 89.62 88 LEU A O 1
ATOM 711 N N . GLN A 1 89 ? 20.245 -1.316 -18.816 1.00 93.88 89 GLN A N 1
ATOM 712 C CA . GLN A 1 89 ? 20.818 -1.386 -20.161 1.00 93.88 89 GLN A CA 1
ATOM 713 C C . GLN A 1 89 ? 22.171 -2.098 -20.154 1.00 93.88 89 GLN A C 1
ATOM 715 O O . GLN A 1 89 ? 22.408 -2.968 -20.985 1.00 93.88 89 GLN A O 1
ATOM 720 N N . TYR A 1 90 ? 23.036 -1.773 -19.192 1.00 91.62 90 TYR A N 1
ATOM 721 C CA . TYR A 1 90 ? 24.338 -2.422 -19.051 1.00 91.62 90 TYR A CA 1
ATOM 722 C C . TYR A 1 90 ? 24.214 -3.943 -18.856 1.00 91.62 90 TYR A C 1
ATOM 724 O O . TYR A 1 90 ? 24.909 -4.713 -19.520 1.00 91.62 90 TYR A O 1
ATOM 732 N N . GLU A 1 91 ? 23.298 -4.393 -17.994 1.00 90.56 91 GLU A N 1
ATOM 733 C CA . GLU A 1 91 ? 23.049 -5.825 -17.776 1.00 90.56 91 GLU A CA 1
ATOM 734 C C . GLU A 1 91 ? 22.445 -6.504 -19.020 1.00 90.56 91 GLU A C 1
ATOM 736 O O . GLU A 1 91 ? 22.827 -7.623 -19.373 1.00 90.56 91 GLU A O 1
ATOM 741 N N . MET A 1 92 ? 21.541 -5.822 -19.729 1.00 93.00 92 MET A N 1
ATOM 742 C CA . MET A 1 92 ? 20.958 -6.311 -20.982 1.00 93.00 92 MET A CA 1
ATOM 743 C C . MET A 1 92 ? 22.009 -6.467 -22.086 1.00 93.00 92 MET A C 1
ATOM 745 O O . MET A 1 92 ? 22.010 -7.485 -22.783 1.00 93.00 92 MET A O 1
ATOM 749 N N . ASP A 1 93 ? 22.933 -5.512 -22.208 1.00 95.06 93 ASP A N 1
ATOM 750 C CA . ASP A 1 93 ? 24.036 -5.561 -23.170 1.00 95.06 93 ASP A CA 1
ATOM 751 C C . ASP A 1 93 ? 24.958 -6.759 -22.890 1.00 95.06 93 ASP A C 1
ATOM 753 O O . ASP A 1 93 ? 25.337 -7.483 -23.815 1.00 95.06 93 ASP A O 1
ATOM 757 N N . ILE A 1 94 ? 25.269 -7.027 -21.614 1.00 93.38 94 ILE A N 1
ATOM 758 C CA . ILE A 1 94 ? 26.038 -8.212 -21.194 1.00 93.38 94 ILE A CA 1
ATOM 759 C C . ILE A 1 94 ? 25.295 -9.505 -21.538 1.00 93.38 94 ILE A C 1
ATOM 761 O O . ILE A 1 94 ? 25.904 -10.461 -22.025 1.00 93.38 94 ILE A O 1
ATOM 765 N N . ALA A 1 95 ? 23.985 -9.541 -21.298 1.00 93.44 95 ALA A N 1
ATOM 766 C CA . ALA A 1 95 ? 23.135 -10.679 -21.627 1.00 93.44 95 ALA A CA 1
ATOM 767 C C . ALA A 1 95 ? 22.906 -10.846 -23.144 1.00 93.44 95 ALA A C 1
ATOM 769 O O . ALA A 1 95 ? 22.345 -11.858 -23.569 1.00 93.44 95 ALA A O 1
ATOM 770 N N . GLY A 1 96 ? 23.345 -9.884 -23.964 1.00 94.00 96 GLY A N 1
ATOM 771 C CA . GLY A 1 96 ? 23.171 -9.891 -25.413 1.00 94.00 96 GLY A CA 1
ATOM 772 C C . GLY A 1 96 ? 21.724 -9.669 -25.854 1.00 94.00 96 GLY A C 1
ATOM 773 O O . GLY A 1 96 ? 21.341 -10.151 -26.921 1.00 94.00 96 GLY A O 1
ATOM 774 N N . ILE A 1 97 ? 20.914 -8.980 -25.044 1.00 94.00 97 ILE A N 1
ATOM 775 C CA . ILE A 1 97 ? 19.520 -8.649 -25.354 1.00 94.00 97 ILE A CA 1
ATOM 776 C C . ILE A 1 97 ? 19.511 -7.396 -26.247 1.00 94.00 97 ILE A C 1
ATOM 778 O O . ILE A 1 97 ? 19.852 -6.315 -25.773 1.00 94.00 97 ILE A O 1
ATOM 782 N N . PRO A 1 98 ? 19.123 -7.494 -27.534 1.00 94.25 98 PRO A N 1
ATOM 783 C CA . PRO A 1 98 ? 19.235 -6.389 -28.485 1.00 94.25 98 PRO A CA 1
ATOM 784 C C . PRO A 1 98 ? 18.011 -5.459 -28.414 1.00 94.25 98 PRO A C 1
ATOM 786 O O . PRO A 1 98 ? 17.308 -5.274 -29.406 1.00 94.25 98 PRO A O 1
ATOM 789 N N . MET A 1 99 ? 17.728 -4.914 -27.232 1.00 94.94 99 MET A N 1
ATOM 790 C CA . MET A 1 99 ? 16.579 -4.045 -26.961 1.00 94.94 99 MET A CA 1
ATOM 791 C C . MET A 1 99 ? 16.997 -2.911 -26.023 1.00 94.94 99 MET A C 1
ATOM 793 O O . MET A 1 99 ? 17.880 -3.092 -25.184 1.00 94.94 99 MET A O 1
ATOM 797 N N . GLN A 1 100 ? 16.365 -1.744 -26.159 1.00 95.38 100 GLN A N 1
ATOM 798 C CA . GLN A 1 100 ? 16.578 -0.651 -25.213 1.00 95.38 100 GLN A CA 1
ATOM 799 C C . GLN A 1 100 ? 15.875 -0.945 -23.886 1.00 95.38 100 GLN A C 1
ATOM 801 O O . GLN A 1 100 ? 14.729 -1.392 -23.873 1.00 95.38 100 GLN A O 1
ATOM 806 N N . ALA A 1 101 ? 16.512 -0.626 -22.763 1.00 93.50 101 ALA A N 1
ATOM 807 C CA . ALA A 1 101 ? 15.967 -0.846 -21.426 1.00 93.50 101 ALA A CA 1
ATOM 808 C C . ALA A 1 101 ? 14.590 -0.189 -21.241 1.00 93.50 101 ALA A C 1
ATOM 810 O O . ALA A 1 101 ? 13.701 -0.774 -20.630 1.00 93.50 101 ALA A O 1
ATOM 811 N N . GLN A 1 102 ? 14.377 0.995 -21.822 1.00 92.69 102 GLN A N 1
ATOM 812 C CA . GLN A 1 102 ? 13.077 1.663 -21.784 1.00 92.69 102 GLN A CA 1
ATOM 813 C C . GLN A 1 102 ? 12.000 0.908 -22.573 1.00 92.69 102 GLN A C 1
ATOM 815 O O . GLN A 1 102 ? 10.868 0.814 -22.110 1.00 92.69 102 GLN A O 1
ATOM 820 N N . GLU A 1 103 ? 12.334 0.358 -23.742 1.00 93.38 103 GLU A N 1
ATOM 821 C CA . GLU A 1 103 ? 11.399 -0.456 -24.531 1.00 93.38 103 GLU A CA 1
ATOM 822 C C . GLU A 1 103 ? 11.054 -1.745 -23.786 1.00 93.38 103 GLU A C 1
ATOM 824 O O . GLU A 1 103 ? 9.882 -2.085 -23.663 1.00 93.38 103 GLU A O 1
ATOM 829 N N . TYR A 1 104 ? 12.059 -2.392 -23.195 1.00 92.75 104 TYR A N 1
ATOM 830 C CA . TYR A 1 104 ? 11.860 -3.568 -22.356 1.00 92.75 104 TYR A CA 1
ATOM 831 C C . TYR A 1 104 ? 10.929 -3.275 -21.175 1.00 92.75 104 TYR A C 1
ATOM 833 O O . TYR A 1 104 ? 9.968 -4.008 -20.951 1.00 92.75 104 TYR A O 1
ATOM 841 N N . LEU A 1 105 ? 11.161 -2.177 -20.444 1.00 91.00 105 LEU A N 1
ATOM 842 C CA . LEU A 1 105 ? 10.298 -1.784 -19.328 1.00 91.00 105 LEU A CA 1
ATOM 843 C C . LEU A 1 105 ? 8.865 -1.476 -19.776 1.00 91.00 105 LEU A C 1
ATOM 845 O O . LEU A 1 105 ? 7.933 -1.868 -19.082 1.00 91.00 105 LEU A O 1
ATOM 849 N N . LYS A 1 106 ? 8.659 -0.870 -20.952 1.00 91.31 106 LYS A N 1
ATOM 850 C CA . LYS A 1 106 ? 7.308 -0.674 -21.510 1.00 91.31 106 LYS A CA 1
ATOM 851 C C . LYS A 1 106 ? 6.581 -1.988 -21.800 1.00 91.31 106 LYS A C 1
ATOM 853 O O . LYS A 1 106 ? 5.357 -2.015 -21.732 1.00 91.31 106 LYS A O 1
ATOM 858 N N . GLU A 1 107 ? 7.303 -3.054 -22.143 1.00 91.62 107 GLU A N 1
ATOM 859 C CA . GLU A 1 107 ? 6.702 -4.369 -22.390 1.00 91.62 107 GLU A CA 1
ATOM 860 C C . GLU A 1 107 ? 6.342 -5.114 -21.099 1.00 91.62 107 GLU A C 1
ATOM 862 O O . GLU A 1 107 ? 5.366 -5.867 -21.087 1.00 91.62 107 GLU A O 1
ATOM 867 N N . VAL A 1 108 ? 7.112 -4.927 -20.021 1.00 89.50 108 VAL A N 1
ATOM 868 C CA . VAL A 1 108 ? 6.913 -5.669 -18.762 1.00 89.50 108 VAL A CA 1
ATOM 869 C C . VAL A 1 108 ? 6.116 -4.906 -17.704 1.00 89.50 108 VAL A C 1
ATOM 871 O O . VAL A 1 108 ? 5.540 -5.533 -16.815 1.00 89.50 108 VAL A O 1
ATOM 874 N N . CYS A 1 109 ? 6.076 -3.575 -17.766 1.00 89.81 109 CYS A N 1
ATOM 875 C CA . CYS A 1 109 ? 5.296 -2.751 -16.850 1.00 89.81 109 CYS A CA 1
ATOM 876 C C . CYS A 1 109 ? 3.853 -2.580 -17.337 1.00 89.81 109 CYS A C 1
ATOM 878 O O . CYS A 1 109 ? 3.559 -2.594 -18.532 1.00 89.81 109 CYS A O 1
ATOM 880 N N . SER A 1 110 ? 2.935 -2.390 -16.388 1.00 89.69 110 SER A N 1
ATOM 881 C CA . SER A 1 110 ? 1.542 -2.100 -16.710 1.00 89.69 110 SER A CA 1
ATOM 882 C C . SER A 1 110 ? 1.431 -0.712 -17.371 1.00 89.69 110 SER A C 1
ATOM 884 O O . SER A 1 110 ? 2.122 0.225 -16.958 1.00 89.69 110 SER A O 1
ATOM 886 N N . PRO A 1 111 ? 0.582 -0.541 -18.403 1.00 90.75 111 PRO A N 1
ATOM 887 C CA . PRO A 1 111 ? 0.425 0.747 -19.066 1.00 90.75 111 PRO A CA 1
ATOM 888 C C . PRO A 1 111 ? -0.283 1.754 -18.157 1.00 90.75 111 PRO A C 1
ATOM 890 O O . PRO A 1 111 ? -1.068 1.381 -17.273 1.00 90.75 111 PRO A O 1
ATOM 893 N N . ILE A 1 112 ? -0.054 3.039 -18.440 1.00 91.12 112 ILE A N 1
ATOM 894 C CA . ILE A 1 112 ? -0.696 4.140 -17.721 1.00 91.12 112 ILE A CA 1
ATOM 895 C C . ILE A 1 112 ? -2.224 4.055 -17.845 1.00 91.12 112 ILE A C 1
ATOM 897 O O . ILE A 1 112 ? -2.772 4.004 -18.949 1.00 91.12 112 ILE A O 1
ATOM 901 N N . ARG A 1 113 ? -2.921 4.075 -16.704 1.00 93.56 113 ARG A N 1
ATOM 902 C CA . ARG A 1 113 ? -4.387 3.991 -16.613 1.00 93.56 113 ARG A CA 1
ATOM 903 C C . ARG A 1 113 ? -4.924 4.702 -15.372 1.00 93.56 113 ARG A C 1
ATOM 905 O O . ARG A 1 113 ? -4.263 4.757 -14.340 1.00 93.56 113 ARG A O 1
ATOM 912 N N . GLU A 1 114 ? -6.148 5.218 -15.461 1.00 94.88 114 GLU A N 1
ATOM 913 C CA . GLU A 1 114 ? -6.874 5.742 -14.300 1.00 94.88 114 GLU A CA 1
ATOM 914 C C . GLU A 1 114 ? -7.659 4.629 -13.604 1.00 94.88 114 GLU A C 1
ATOM 916 O O . GLU A 1 114 ? -8.391 3.885 -14.260 1.00 94.88 114 GLU A O 1
ATOM 921 N N . VAL A 1 115 ? -7.558 4.559 -12.277 1.00 94.81 115 VAL A N 1
ATOM 922 C CA . VAL A 1 115 ? -8.235 3.546 -11.458 1.00 94.81 115 VAL A CA 1
ATOM 923 C C . VAL A 1 115 ? -8.877 4.186 -10.230 1.00 94.81 115 VAL A C 1
ATOM 925 O O . VAL A 1 115 ? -8.344 5.134 -9.650 1.00 94.81 115 VAL A O 1
ATOM 928 N N . GLU A 1 116 ? -10.037 3.668 -9.826 1.00 95.06 116 GLU A N 1
ATOM 929 C CA . GLU A 1 116 ? -10.680 3.992 -8.552 1.00 95.06 116 GLU A CA 1
ATOM 930 C C . GLU A 1 116 ? -10.418 2.870 -7.540 1.00 95.06 116 GLU A C 1
ATOM 932 O O . GLU A 1 116 ? -10.937 1.762 -7.666 1.00 95.06 116 GLU A O 1
ATOM 937 N N . ILE A 1 117 ? -9.614 3.172 -6.524 1.00 95.12 117 ILE A N 1
ATOM 938 C CA . ILE A 1 117 ? -9.286 2.269 -5.426 1.00 95.12 117 ILE A CA 1
ATOM 939 C C . ILE A 1 117 ? -10.248 2.514 -4.266 1.00 95.12 117 ILE A C 1
ATOM 941 O O . ILE A 1 117 ? -10.450 3.647 -3.818 1.00 95.12 117 ILE A O 1
ATOM 945 N N . SER A 1 118 ? -10.839 1.441 -3.745 1.00 94.50 118 SER A N 1
ATOM 946 C CA . SER A 1 118 ? -11.722 1.515 -2.579 1.00 94.50 118 SER A CA 1
ATOM 947 C C . SER A 1 118 ? -10.933 1.586 -1.265 1.00 94.50 118 SER A C 1
ATOM 949 O O . SER A 1 118 ? -9.858 1.003 -1.166 1.00 94.50 118 SER A O 1
ATOM 951 N N . PRO A 1 119 ? -11.466 2.246 -0.218 1.00 94.75 119 PRO A N 1
ATOM 952 C CA . PRO A 1 119 ? -10.853 2.216 1.107 1.00 94.75 119 PRO A CA 1
ATOM 953 C C . PRO A 1 119 ? -10.843 0.797 1.676 1.00 94.75 119 PRO A C 1
ATOM 955 O O . PRO A 1 119 ? -11.834 0.066 1.561 1.00 94.75 119 PRO A O 1
ATOM 958 N N . MET A 1 120 ? -9.750 0.435 2.341 1.00 95.19 120 MET A N 1
ATOM 959 C CA . MET A 1 120 ? -9.489 -0.941 2.758 1.00 95.19 120 MET A CA 1
ATOM 960 C C . MET A 1 120 ? -8.718 -1.024 4.079 1.00 95.19 120 MET A C 1
ATOM 962 O O . MET A 1 120 ? -7.978 -0.115 4.455 1.00 95.19 120 MET A O 1
ATOM 966 N N . LEU A 1 121 ? -8.908 -2.142 4.782 1.00 96.12 121 LEU A N 1
ATOM 967 C CA . LEU A 1 121 ? -8.013 -2.603 5.840 1.00 96.12 121 LEU A CA 1
ATOM 968 C C . LEU A 1 121 ? -7.108 -3.667 5.230 1.00 96.12 121 LEU A C 1
ATOM 970 O O . LEU A 1 121 ? -7.599 -4.684 4.745 1.00 96.12 121 LEU A O 1
ATOM 974 N N . VAL A 1 122 ? -5.808 -3.408 5.234 1.00 95.50 122 VAL A N 1
ATOM 975 C CA . VAL A 1 122 ? -4.797 -4.241 4.578 1.00 95.50 122 VAL A CA 1
ATOM 976 C C . VAL A 1 122 ? -3.929 -4.865 5.639 1.00 95.50 122 VAL A C 1
ATOM 978 O O . VAL A 1 122 ? -3.531 -4.188 6.584 1.00 95.50 122 VAL A O 1
ATOM 981 N N . GLU A 1 123 ? -3.629 -6.147 5.499 1.00 94.44 123 GLU A N 1
ATOM 982 C CA . GLU A 1 123 ? -2.681 -6.775 6.399 1.00 94.44 123 GLU A CA 1
ATOM 983 C C . GLU A 1 123 ? -1.315 -6.079 6.310 1.00 94.44 123 GLU A C 1
ATOM 985 O O . GLU A 1 123 ? -0.778 -5.852 5.228 1.00 94.44 123 GLU A O 1
ATOM 990 N N . ARG A 1 124 ? -0.763 -5.699 7.463 1.00 92.25 124 ARG A N 1
ATOM 991 C CA . ARG A 1 124 ? 0.424 -4.845 7.530 1.00 92.25 124 ARG A CA 1
ATOM 992 C C . ARG A 1 124 ? 1.712 -5.579 7.163 1.00 92.25 124 ARG A C 1
ATOM 994 O O . ARG A 1 124 ? 2.637 -4.959 6.636 1.00 92.25 124 ARG A O 1
ATOM 1001 N N . ASN A 1 125 ? 1.801 -6.859 7.514 1.00 88.38 125 ASN A N 1
ATOM 1002 C CA . ASN A 1 125 ? 3.023 -7.648 7.409 1.00 88.38 125 ASN A CA 1
ATOM 1003 C C . ASN A 1 125 ? 2.877 -8.716 6.326 1.00 88.38 125 ASN A C 1
ATOM 1005 O O . ASN A 1 125 ? 1.824 -9.332 6.193 1.00 88.38 125 ASN A O 1
ATOM 1009 N N . VAL A 1 126 ? 3.961 -8.991 5.597 1.00 82.25 126 VAL A N 1
ATOM 1010 C CA . VAL A 1 126 ? 4.001 -10.128 4.669 1.00 82.25 126 VAL A CA 1
ATOM 1011 C C . VAL A 1 126 ? 3.942 -11.435 5.458 1.00 82.25 126 VAL A C 1
ATOM 1013 O O . VAL A 1 126 ? 4.712 -11.628 6.408 1.00 82.25 126 VAL A O 1
ATOM 1016 N N . ARG A 1 127 ? 3.081 -12.360 5.025 1.00 77.44 127 ARG A N 1
ATOM 1017 C CA . ARG A 1 127 ? 3.051 -13.739 5.522 1.00 77.44 127 ARG A CA 1
ATOM 1018 C C . ARG A 1 127 ? 3.597 -14.713 4.494 1.00 77.44 127 ARG A C 1
ATOM 1020 O O . ARG A 1 127 ? 3.286 -14.638 3.308 1.00 77.44 127 ARG A O 1
ATOM 1027 N N . LEU A 1 128 ? 4.367 -15.677 4.988 1.00 76.25 128 LEU A N 1
ATOM 1028 C CA . LEU A 1 128 ? 4.701 -16.869 4.224 1.00 76.25 128 LEU A CA 1
ATOM 1029 C C . LEU A 1 128 ? 3.498 -17.809 4.248 1.00 76.25 128 LEU A C 1
ATOM 1031 O O . LEU A 1 128 ? 3.020 -18.207 5.313 1.00 76.25 128 LEU A O 1
ATOM 1035 N N . MET A 1 129 ? 3.014 -18.156 3.062 1.00 73.81 129 MET A N 1
ATOM 1036 C CA . MET A 1 129 ? 1.948 -19.135 2.906 1.00 73.81 129 MET A CA 1
ATOM 1037 C C . MET A 1 129 ? 2.549 -20.534 3.023 1.00 73.81 129 MET A C 1
ATOM 1039 O O . MET A 1 129 ? 3.074 -21.085 2.056 1.00 73.81 129 MET A O 1
ATOM 1043 N N . ASN A 1 130 ? 2.490 -21.108 4.223 1.00 63.75 130 ASN A N 1
ATOM 1044 C CA . ASN A 1 130 ? 2.916 -22.484 4.443 1.00 63.75 130 ASN A CA 1
ATOM 1045 C C . ASN A 1 130 ? 1.814 -23.436 3.978 1.00 63.75 130 ASN A C 1
ATOM 1047 O O . ASN A 1 130 ? 0.678 -23.357 4.441 1.00 63.75 130 ASN A O 1
ATOM 1051 N N . SER A 1 131 ? 2.158 -24.367 3.094 1.00 58.41 131 SER A N 1
ATOM 1052 C CA . SER A 1 131 ? 1.274 -25.467 2.712 1.00 58.41 131 SER A CA 1
ATOM 1053 C C . SER A 1 131 ? 1.691 -26.742 3.455 1.00 58.41 131 SER A C 1
ATOM 1055 O O . SER A 1 131 ? 2.878 -26.983 3.670 1.00 58.41 131 SER A O 1
ATOM 1057 N N . TYR A 1 132 ? 0.727 -27.596 3.819 1.00 55.25 132 TYR A N 1
ATOM 1058 C CA . TYR A 1 132 ? 1.005 -28.941 4.358 1.00 55.25 132 TYR A CA 1
ATOM 1059 C C . TYR A 1 132 ? 1.648 -29.886 3.323 1.00 55.25 132 TYR A C 1
ATOM 1061 O O . TYR A 1 132 ? 2.058 -30.996 3.659 1.00 55.25 132 TYR A O 1
ATOM 1069 N N . SER A 1 133 ? 1.725 -29.456 2.063 1.00 56.03 133 SER A N 1
ATOM 1070 C CA . SER A 1 133 ? 2.399 -30.129 0.957 1.00 56.03 133 SER A CA 1
ATOM 1071 C C . SER A 1 133 ? 3.621 -29.326 0.478 1.00 56.03 133 SER A C 1
ATOM 1073 O O . SER A 1 133 ? 3.817 -28.170 0.850 1.00 56.03 133 SER A O 1
ATOM 1075 N N . THR A 1 134 ? 4.454 -29.909 -0.382 1.00 65.50 134 THR A N 1
ATOM 1076 C CA . THR A 1 134 ? 5.597 -29.207 -0.995 1.00 65.50 134 THR A CA 1
ATOM 1077 C C . THR A 1 134 ? 5.198 -28.083 -1.961 1.00 65.50 134 THR A C 1
ATOM 1079 O O . THR A 1 134 ? 6.075 -27.336 -2.388 1.00 65.50 134 THR A O 1
ATOM 1082 N N . TRP A 1 135 ? 3.911 -27.934 -2.301 1.00 72.19 135 TRP A N 1
ATOM 1083 C CA . TRP A 1 135 ? 3.425 -26.982 -3.304 1.00 72.19 135 TRP A CA 1
ATOM 1084 C C . TRP A 1 135 ? 2.254 -26.152 -2.773 1.00 72.19 135 TRP A C 1
ATOM 1086 O O . TRP A 1 135 ? 1.311 -26.690 -2.201 1.00 72.19 135 TRP A O 1
ATOM 1096 N N . VAL A 1 136 ? 2.280 -24.841 -3.002 1.00 78.62 136 VAL A N 1
ATOM 1097 C CA . VAL A 1 136 ? 1.152 -23.954 -2.685 1.00 78.62 136 VAL A CA 1
ATOM 1098 C C . VAL A 1 136 ? 0.200 -23.915 -3.881 1.00 78.62 136 VAL A C 1
ATOM 1100 O O . VAL A 1 136 ? 0.610 -23.570 -4.989 1.00 78.62 136 VAL A O 1
ATOM 1103 N N . ASN A 1 137 ? -1.074 -24.251 -3.671 1.00 85.44 137 ASN A N 1
ATOM 1104 C CA . ASN A 1 137 ? -2.111 -24.116 -4.691 1.00 85.44 137 ASN A CA 1
ATOM 1105 C C . ASN A 1 137 ? -2.798 -22.750 -4.565 1.00 85.44 137 ASN A C 1
ATOM 1107 O O . ASN A 1 137 ? -3.544 -22.501 -3.620 1.00 85.44 137 ASN A O 1
ATOM 1111 N N . TYR A 1 138 ? -2.574 -21.879 -5.548 1.00 85.00 138 TYR A N 1
ATOM 1112 C CA . TYR A 1 138 ? -3.115 -20.517 -5.577 1.00 85.00 138 TYR A CA 1
ATOM 1113 C C . TYR A 1 138 ? -4.644 -20.453 -5.409 1.00 85.00 138 TYR A C 1
ATOM 1115 O O . TYR A 1 138 ? -5.153 -19.617 -4.667 1.00 85.00 138 TYR A O 1
ATOM 1123 N N . ASN A 1 139 ? -5.384 -21.372 -6.036 1.00 88.75 139 ASN A N 1
ATOM 1124 C CA . ASN A 1 139 ? -6.848 -21.367 -5.970 1.00 88.75 139 ASN A CA 1
ATOM 1125 C C . ASN A 1 139 ? -7.374 -21.801 -4.597 1.00 88.75 139 ASN A C 1
ATOM 1127 O O . ASN A 1 139 ? -8.428 -21.337 -4.168 1.00 88.75 139 ASN A O 1
ATOM 1131 N N . GLU A 1 140 ? -6.658 -22.694 -3.910 1.00 87.69 140 GLU A N 1
ATOM 1132 C CA . GLU A 1 140 ? -7.005 -23.098 -2.542 1.00 87.69 140 GLU A CA 1
ATOM 1133 C C . GLU A 1 140 ? -6.782 -21.936 -1.577 1.00 87.69 140 GLU A C 1
ATOM 1135 O O . GLU A 1 140 ? -7.673 -21.624 -0.795 1.00 87.69 140 GLU A O 1
ATOM 1140 N N . VAL A 1 141 ? -5.662 -21.221 -1.725 1.00 86.50 141 VAL A N 1
ATOM 1141 C CA . VAL A 1 141 ? -5.358 -20.023 -0.932 1.00 86.50 141 VAL A CA 1
ATOM 1142 C C . VAL A 1 141 ? -6.439 -18.952 -1.084 1.00 86.50 141 VAL A C 1
ATOM 1144 O O . VAL A 1 141 ? -6.921 -18.432 -0.079 1.00 86.50 141 VAL A O 1
ATOM 1147 N N . ILE A 1 142 ? -6.866 -18.645 -2.316 1.00 89.00 142 ILE A N 1
ATOM 1148 C CA . ILE A 1 142 ? -7.964 -17.688 -2.536 1.00 89.00 142 ILE A CA 1
ATOM 1149 C C . ILE A 1 142 ? -9.234 -18.160 -1.834 1.00 89.00 142 ILE A C 1
ATOM 1151 O O . ILE A 1 142 ? -9.862 -17.387 -1.114 1.00 89.00 142 ILE A O 1
ATOM 1155 N N . ARG A 1 143 ? -9.602 -19.434 -2.010 1.00 89.50 143 ARG A N 1
ATOM 1156 C CA . ARG A 1 143 ? -10.825 -19.976 -1.413 1.00 89.50 143 ARG A CA 1
ATOM 1157 C C . ARG A 1 143 ? -10.794 -19.895 0.111 1.00 89.50 143 ARG A C 1
ATOM 1159 O O . ARG A 1 143 ? -11.823 -19.619 0.723 1.00 89.50 143 ARG A O 1
ATOM 1166 N N . ASP A 1 144 ? -9.638 -20.143 0.712 1.00 88.56 144 ASP A N 1
ATOM 1167 C CA . ASP A 1 144 ? -9.456 -20.069 2.156 1.00 88.56 144 ASP A CA 1
ATOM 1168 C C . ASP A 1 144 ? -9.592 -18.627 2.661 1.00 88.56 144 ASP A C 1
ATOM 1170 O O . ASP A 1 144 ? -10.212 -18.412 3.705 1.00 88.56 144 ASP A O 1
ATOM 1174 N N . PHE A 1 145 ? -9.087 -17.629 1.926 1.00 90.00 145 PHE A N 1
ATOM 1175 C CA . PHE A 1 145 ? -9.313 -16.218 2.258 1.00 90.00 145 PHE A CA 1
ATOM 1176 C C . PHE A 1 145 ? -10.780 -15.814 2.106 1.00 90.00 145 PHE A C 1
ATOM 1178 O O . PHE A 1 145 ? -11.338 -15.218 3.031 1.00 90.00 145 PHE A O 1
ATOM 1185 N N . ASP A 1 146 ? -11.432 -16.212 1.012 1.00 90.50 146 ASP A N 1
ATOM 1186 C CA . ASP A 1 146 ? -12.847 -15.918 0.770 1.00 90.50 146 ASP A CA 1
ATOM 1187 C C . ASP A 1 146 ? -13.734 -16.493 1.887 1.00 90.50 146 ASP A C 1
ATOM 1189 O O . ASP A 1 146 ? -14.643 -15.823 2.384 1.00 90.50 146 ASP A O 1
ATOM 1193 N N . GLN A 1 147 ? -13.450 -17.722 2.340 1.00 90.50 147 GLN A N 1
ATOM 1194 C CA . GLN A 1 147 ? -14.153 -18.357 3.464 1.00 90.50 147 GLN A CA 1
ATOM 1195 C C . GLN A 1 147 ? -13.963 -17.609 4.785 1.00 90.50 147 GLN A C 1
ATOM 1197 O O . GLN A 1 147 ? -14.858 -17.615 5.632 1.00 90.50 147 GLN A O 1
ATOM 1202 N N . GLN A 1 148 ? -12.816 -16.957 4.953 1.00 90.50 148 GLN A N 1
ATOM 1203 C CA . GLN A 1 148 ? -12.516 -16.112 6.100 1.00 90.50 148 GLN A CA 1
ATOM 1204 C C . GLN A 1 148 ? -13.040 -14.683 5.925 1.00 90.50 148 GLN A C 1
ATOM 1206 O O . GLN A 1 148 ? -12.828 -13.870 6.813 1.00 90.50 148 GLN A O 1
ATOM 1211 N N . GLY A 1 149 ? -13.722 -14.347 4.824 1.00 91.88 149 GLY A N 1
ATOM 1212 C CA . GLY A 1 149 ? -14.233 -12.998 4.572 1.00 91.88 149 GLY A CA 1
ATOM 1213 C C . GLY A 1 149 ? -13.147 -11.973 4.225 1.00 91.88 149 GLY A C 1
ATOM 1214 O O . GLY A 1 149 ? -13.365 -10.772 4.417 1.00 91.88 149 GLY A O 1
ATOM 1215 N N . PHE A 1 150 ? -11.999 -12.444 3.737 1.00 92.56 150 PHE A N 1
ATOM 1216 C CA . PHE A 1 150 ? -10.923 -11.646 3.155 1.00 92.56 150 PHE A CA 1
ATOM 1217 C C . PHE A 1 150 ? -10.878 -11.851 1.645 1.00 92.56 150 PHE A C 1
ATOM 1219 O O . PHE A 1 150 ? -11.442 -12.801 1.118 1.00 92.56 150 PHE A O 1
ATOM 1226 N N . SER A 1 151 ? -10.185 -10.957 0.955 1.00 91.81 151 SER A N 1
ATOM 1227 C CA . SER A 1 151 ? -9.879 -11.098 -0.463 1.00 91.81 151 SER A CA 1
ATOM 1228 C C . SER A 1 151 ? -8.399 -10.834 -0.680 1.00 91.81 151 SER A C 1
ATOM 1230 O O . SER A 1 151 ? -7.800 -10.017 0.023 1.00 91.81 151 SER A O 1
ATOM 1232 N N . MET A 1 152 ? -7.824 -11.489 -1.684 1.00 90.44 152 MET A N 1
ATOM 1233 C CA . MET A 1 152 ? -6.547 -11.044 -2.232 1.00 90.44 152 MET A CA 1
ATOM 1234 C C . MET A 1 152 ? -6.716 -9.647 -2.831 1.00 90.44 152 MET A C 1
ATOM 1236 O O . MET A 1 152 ? -7.774 -9.328 -3.378 1.00 90.44 152 MET A O 1
ATOM 1240 N N . VAL A 1 153 ? -5.671 -8.829 -2.728 1.00 91.31 153 VAL A N 1
ATOM 1241 C CA . VAL A 1 153 ? -5.615 -7.554 -3.447 1.00 91.31 153 VAL A CA 1
ATOM 1242 C C . VAL A 1 153 ? -5.585 -7.821 -4.951 1.00 91.31 153 VAL A C 1
ATOM 1244 O O . VAL A 1 153 ? -4.945 -8.769 -5.413 1.00 91.31 153 VAL A O 1
ATOM 1247 N N . THR A 1 154 ? -6.294 -6.997 -5.713 1.00 93.62 154 THR A N 1
ATOM 1248 C CA . THR A 1 154 ? -6.180 -6.970 -7.177 1.00 93.62 154 THR A CA 1
ATOM 1249 C C . THR A 1 154 ? -4.817 -6.420 -7.609 1.00 93.62 154 THR A C 1
ATOM 1251 O O . THR A 1 154 ? -4.086 -5.858 -6.796 1.00 93.62 154 THR A O 1
ATOM 1254 N N . GLU A 1 155 ? -4.468 -6.548 -8.891 1.00 92.06 155 GLU A N 1
ATOM 1255 C CA . GLU A 1 155 ? -3.226 -5.969 -9.433 1.00 92.06 155 GLU A CA 1
ATOM 1256 C C . GLU A 1 155 ? -3.166 -4.448 -9.223 1.00 92.06 155 GLU A C 1
ATOM 1258 O O . GLU A 1 155 ? -2.140 -3.928 -8.792 1.00 92.06 155 GLU A O 1
ATOM 1263 N N . ASP A 1 156 ? -4.285 -3.749 -9.434 1.00 93.81 156 ASP A N 1
ATOM 1264 C CA . ASP A 1 156 ? -4.379 -2.303 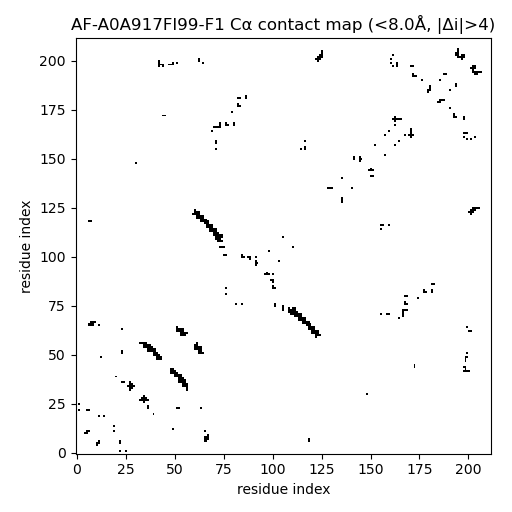-9.221 1.00 93.81 156 ASP A CA 1
ATOM 1265 C C . ASP A 1 156 ? -4.212 -1.922 -7.742 1.00 93.81 156 ASP A C 1
ATOM 1267 O O . ASP A 1 156 ? -3.507 -0.969 -7.408 1.00 93.81 156 ASP A O 1
ATOM 1271 N N . GLU A 1 157 ? -4.845 -2.669 -6.833 1.00 94.12 157 GLU A N 1
ATOM 1272 C CA . GLU A 1 157 ? -4.702 -2.439 -5.393 1.00 94.12 157 GLU A CA 1
ATOM 1273 C C . GLU A 1 157 ? -3.280 -2.758 -4.926 1.00 94.12 157 GLU A C 1
ATOM 1275 O O . GLU A 1 157 ? -2.717 -1.997 -4.146 1.00 94.12 157 GLU A O 1
ATOM 1280 N N . TRP A 1 158 ? -2.666 -3.833 -5.424 1.00 90.38 158 TRP A N 1
ATOM 1281 C CA . TRP A 1 158 ? -1.276 -4.168 -5.125 1.00 90.38 158 TRP A CA 1
ATOM 1282 C C . TRP A 1 158 ? -0.325 -3.056 -5.578 1.00 90.38 158 TRP A C 1
ATOM 1284 O O . TRP A 1 158 ? 0.502 -2.595 -4.790 1.00 90.38 158 TRP A O 1
ATOM 1294 N N . GLU A 1 159 ? -0.484 -2.573 -6.811 1.00 89.12 159 GLU A N 1
ATOM 1295 C CA . GLU A 1 159 ? 0.330 -1.491 -7.362 1.00 89.12 159 GLU A CA 1
ATOM 1296 C C . GLU A 1 159 ? 0.140 -0.192 -6.564 1.00 89.12 159 GLU A C 1
ATOM 1298 O O . GLU A 1 159 ? 1.116 0.473 -6.222 1.00 89.12 159 GLU A O 1
ATOM 1303 N N . TYR A 1 160 ? -1.093 0.132 -6.162 1.00 90.12 160 TYR A N 1
ATOM 1304 C CA . TYR A 1 160 ? -1.382 1.274 -5.291 1.00 90.12 160 TYR A CA 1
ATOM 1305 C C . TYR A 1 160 ? -0.723 1.148 -3.907 1.00 90.12 160 TYR A C 1
ATOM 1307 O O . TYR A 1 160 ? -0.098 2.096 -3.418 1.00 90.12 160 TYR A O 1
ATOM 1315 N N . LEU A 1 161 ? -0.830 -0.025 -3.278 1.00 89.56 161 LEU A N 1
ATOM 1316 C CA . LEU A 1 161 ? -0.315 -0.286 -1.935 1.00 89.56 161 LEU A CA 1
ATOM 1317 C C . LEU A 1 161 ? 1.210 -0.291 -1.899 1.00 89.56 161 LEU A C 1
ATOM 1319 O O . LEU A 1 161 ? 1.789 0.343 -1.018 1.00 89.56 161 LEU A O 1
ATOM 1323 N N . CYS A 1 162 ? 1.862 -0.965 -2.847 1.00 81.69 162 CYS A N 1
ATOM 1324 C CA . CYS A 1 162 ? 3.319 -0.985 -2.958 1.00 81.69 162 CYS A CA 1
ATOM 1325 C C . CYS A 1 162 ? 3.867 0.356 -3.454 1.00 81.69 162 CYS A C 1
ATOM 1327 O O . CYS A 1 162 ? 4.936 0.777 -3.004 1.00 81.69 162 CYS A O 1
ATOM 1329 N N . GLY A 1 163 ? 3.113 1.015 -4.337 1.00 75.94 163 GLY A N 1
ATOM 1330 C CA . GLY A 1 163 ? 3.447 2.271 -4.992 1.00 75.94 163 GLY A CA 1
ATOM 1331 C C . GLY A 1 163 ? 3.388 3.499 -4.083 1.00 75.94 163 GLY A C 1
ATOM 1332 O O . GLY A 1 163 ? 4.097 4.484 -4.278 1.00 75.94 163 GLY A O 1
ATOM 1333 N N . ALA A 1 164 ? 2.499 3.469 -3.090 1.00 71.12 164 ALA A N 1
ATOM 1334 C CA . ALA A 1 164 ? 2.232 4.577 -2.177 1.00 71.12 164 ALA A CA 1
ATOM 1335 C C . ALA A 1 164 ? 2.034 5.956 -2.859 1.00 71.12 164 ALA A C 1
ATOM 1337 O O . ALA A 1 164 ? 2.351 6.999 -2.276 1.00 71.12 164 ALA A O 1
ATOM 1338 N N . GLU A 1 165 ? 1.459 5.947 -4.071 1.00 66.06 165 GLU A N 1
ATOM 1339 C CA . GLU A 1 165 ? 1.201 7.093 -4.972 1.00 66.06 165 GLU A CA 1
ATOM 1340 C C . GLU A 1 165 ? 2.441 7.737 -5.615 1.00 66.06 165 GLU A C 1
ATOM 1342 O O . GLU A 1 165 ? 2.353 8.856 -6.114 1.00 66.06 165 GLU A O 1
ATOM 1347 N N . LEU A 1 166 ? 3.594 7.064 -5.623 1.00 65.75 166 LEU A N 1
ATOM 1348 C CA . LEU A 1 166 ? 4.826 7.636 -6.177 1.00 65.75 166 LEU A CA 1
ATOM 1349 C C . LEU A 1 166 ? 4.892 7.606 -7.709 1.00 65.75 166 LEU A C 1
ATOM 1351 O O . LEU A 1 166 ? 5.680 8.358 -8.276 1.00 65.75 166 LEU A O 1
ATOM 1355 N N . GLY A 1 167 ? 4.072 6.778 -8.375 1.00 61.47 167 GLY A N 1
ATOM 1356 C CA . GLY A 1 167 ? 4.028 6.686 -9.844 1.00 61.47 167 GLY A CA 1
ATOM 1357 C C . GLY A 1 167 ? 5.393 6.384 -10.476 1.00 61.47 167 GLY A C 1
ATOM 1358 O O . GLY A 1 167 ? 5.656 6.797 -11.600 1.00 61.47 167 GLY A O 1
ATOM 1359 N N . ALA A 1 168 ? 6.274 5.733 -9.713 1.00 66.88 168 ALA A N 1
ATOM 1360 C CA . ALA A 1 168 ? 7.665 5.473 -10.044 1.00 66.88 168 ALA A CA 1
ATOM 1361 C C . ALA A 1 168 ? 7.917 3.963 -10.081 1.00 66.88 168 ALA A C 1
ATOM 1363 O O . ALA A 1 168 ? 7.317 3.205 -9.311 1.00 66.88 168 ALA A O 1
ATOM 1364 N N . LEU A 1 169 ? 8.861 3.543 -10.923 1.00 65.00 169 LEU A N 1
ATOM 1365 C CA . LEU A 1 169 ? 9.320 2.162 -11.082 1.00 65.00 169 LEU A CA 1
ATOM 1366 C C . LEU A 1 169 ? 9.719 1.538 -9.735 1.00 65.00 169 LEU A C 1
ATOM 1368 O O . LEU A 1 169 ? 9.489 0.354 -9.495 1.00 65.00 169 LEU A O 1
ATOM 1372 N N . PHE A 1 170 ? 10.263 2.354 -8.824 1.00 64.88 170 PHE A N 1
ATOM 1373 C CA . PHE A 1 170 ? 10.483 1.985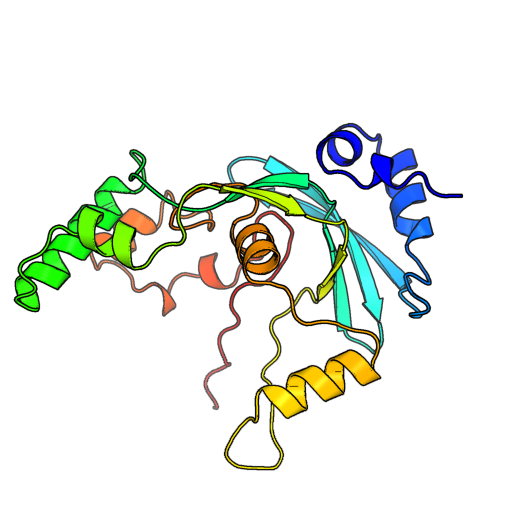 -7.430 1.00 64.88 170 PHE A CA 1
ATOM 1374 C C . PHE A 1 170 ? 9.840 2.999 -6.493 1.00 64.88 170 PHE A C 1
ATOM 1376 O O . PHE A 1 170 ? 10.139 4.186 -6.525 1.00 64.88 170 PHE A O 1
ATOM 1383 N N . SER A 1 171 ? 8.999 2.493 -5.597 1.00 56.78 171 SER A N 1
ATOM 1384 C CA . SER A 1 171 ? 8.225 3.301 -4.648 1.00 56.78 171 SER A CA 1
ATOM 1385 C C . SER A 1 171 ? 8.772 3.271 -3.217 1.00 56.78 171 SER A C 1
ATOM 1387 O O . SER A 1 171 ? 8.119 3.651 -2.246 1.00 56.78 171 SER A O 1
ATOM 1389 N N . LEU A 1 172 ? 10.006 2.797 -3.070 1.00 56.34 172 LEU A N 1
ATOM 1390 C CA . LEU A 1 172 ? 10.760 2.913 -1.831 1.00 56.34 172 LEU A CA 1
ATOM 1391 C C . LEU A 1 172 ? 11.504 4.263 -1.833 1.00 56.34 172 LEU A C 1
ATOM 1393 O O . LEU A 1 172 ? 11.837 4.758 -2.910 1.00 56.34 172 LEU A O 1
ATOM 1397 N N . PRO A 1 173 ? 11.803 4.863 -0.665 1.00 52.22 173 PRO A N 1
ATOM 1398 C CA . PRO A 1 173 ? 12.643 6.059 -0.562 1.00 52.22 173 PRO A CA 1
ATOM 1399 C C . PRO A 1 173 ? 14.088 5.708 -0.953 1.00 52.22 173 PRO A C 1
ATOM 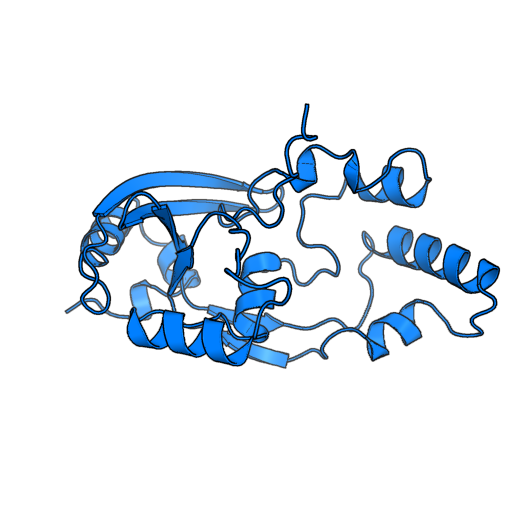1401 O O . PRO A 1 173 ? 14.958 5.459 -0.117 1.00 52.22 173 PRO A O 1
ATOM 1404 N N . MET A 1 174 ? 14.319 5.602 -2.256 1.00 56.94 174 MET A N 1
ATOM 1405 C CA . MET A 1 174 ? 15.502 4.988 -2.848 1.00 56.94 174 MET A CA 1
ATOM 1406 C C . MET A 1 174 ? 16.529 6.011 -3.324 1.00 56.94 174 MET A C 1
ATOM 1408 O O . MET A 1 174 ? 17.596 5.616 -3.779 1.00 56.94 174 MET A O 1
ATOM 1412 N N . ASP A 1 175 ? 16.265 7.306 -3.166 1.00 5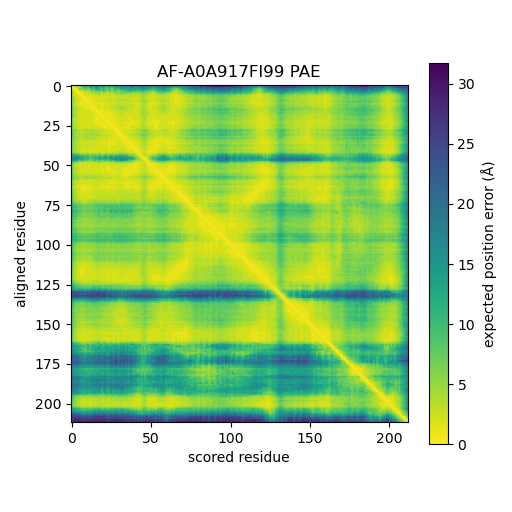9.34 175 ASP A N 1
ATOM 1413 C CA . ASP A 1 175 ? 17.045 8.400 -3.760 1.00 59.34 175 ASP A CA 1
ATOM 1414 C C . ASP A 1 175 ? 18.552 8.316 -3.436 1.00 59.34 175 ASP A C 1
ATOM 1416 O O . ASP A 1 175 ? 19.398 8.626 -4.268 1.00 59.34 175 ASP A O 1
ATOM 1420 N N . SER A 1 176 ? 18.916 7.829 -2.242 1.00 60.34 176 SER A N 1
ATOM 1421 C CA . SER A 1 176 ? 20.327 7.649 -1.848 1.00 60.34 176 SER A CA 1
ATOM 1422 C C . SER A 1 176 ? 20.906 6.255 -2.131 1.00 60.34 176 SER A C 1
ATOM 1424 O O . SER A 1 176 ? 22.126 6.080 -2.109 1.00 60.34 176 SER A O 1
ATOM 1426 N N . TRP A 1 177 ? 20.059 5.257 -2.393 1.00 65.81 177 TRP A N 1
ATOM 1427 C CA . TRP A 1 177 ? 20.456 3.850 -2.522 1.00 65.81 177 TRP A CA 1
ATOM 1428 C C . TRP A 1 177 ? 20.389 3.327 -3.952 1.00 65.81 177 TRP A C 1
ATOM 1430 O O . TRP A 1 177 ? 21.195 2.465 -4.285 1.00 65.81 177 TRP A O 1
ATOM 1440 N N . ILE A 1 178 ? 19.514 3.869 -4.809 1.00 70.56 178 ILE A N 1
ATOM 1441 C CA . ILE A 1 178 ? 19.461 3.547 -6.244 1.00 70.56 178 ILE A CA 1
ATOM 1442 C C . ILE A 1 178 ? 20.846 3.695 -6.845 1.00 70.56 178 ILE A C 1
ATOM 1444 O O . ILE A 1 178 ? 21.322 2.763 -7.480 1.00 70.56 178 ILE A O 1
ATOM 1448 N N . HIS A 1 179 ? 21.538 4.797 -6.555 1.00 70.69 179 HIS A N 1
ATOM 1449 C CA . HIS A 1 179 ? 22.889 4.999 -7.059 1.00 70.69 179 HIS A CA 1
ATOM 1450 C C . HIS A 1 179 ? 23.858 3.913 -6.594 1.00 70.69 179 HIS A C 1
ATOM 1452 O O . HIS A 1 179 ? 24.600 3.408 -7.422 1.00 70.69 179 HIS A O 1
ATOM 1458 N N . LYS A 1 180 ? 23.808 3.498 -5.321 1.00 73.75 180 LYS A N 1
ATOM 1459 C CA . LYS A 1 180 ? 24.686 2.442 -4.784 1.00 73.75 180 LYS A CA 1
ATOM 1460 C C . LYS A 1 180 ? 24.377 1.060 -5.352 1.00 73.75 180 LYS A C 1
ATOM 1462 O O . LYS A 1 180 ? 25.282 0.253 -5.522 1.00 73.75 180 LYS A O 1
ATOM 1467 N N . ILE A 1 181 ? 23.102 0.769 -5.603 1.00 73.19 181 ILE A N 1
ATOM 1468 C CA . ILE A 1 181 ? 22.680 -0.496 -6.210 1.00 73.19 181 ILE A CA 1
ATOM 1469 C C . ILE A 1 181 ? 23.100 -0.519 -7.680 1.00 73.19 181 ILE A C 1
ATOM 1471 O O . ILE A 1 181 ? 23.729 -1.472 -8.128 1.00 73.19 181 ILE A O 1
ATOM 1475 N N . CYS A 1 182 ? 22.825 0.565 -8.404 1.00 74.75 182 CYS A N 1
ATOM 1476 C CA . CYS A 1 182 ? 23.180 0.718 -9.812 1.00 74.75 182 CYS A CA 1
ATOM 1477 C C . CYS A 1 182 ? 24.701 0.769 -10.029 1.00 74.75 182 CYS A C 1
ATOM 1479 O O . CYS A 1 182 ? 25.180 0.293 -11.051 1.00 74.75 182 CYS A O 1
ATOM 1481 N N . SER A 1 183 ? 25.473 1.298 -9.071 1.00 72.31 183 SER A N 1
ATOM 1482 C CA . SER A 1 183 ? 26.943 1.298 -9.110 1.00 72.31 183 SER A CA 1
ATOM 1483 C C . SER A 1 183 ? 27.580 0.007 -8.584 1.00 72.31 183 SER A C 1
ATOM 1485 O O . SER A 1 183 ? 28.804 -0.071 -8.494 1.00 72.31 183 SER A O 1
ATOM 1487 N N . GLN A 1 184 ? 26.774 -1.005 -8.235 1.00 72.44 184 GLN A N 1
ATOM 1488 C CA . GLN A 1 184 ? 27.217 -2.277 -7.648 1.00 72.44 184 GLN A CA 1
ATOM 1489 C C . GLN A 1 184 ? 27.995 -2.127 -6.319 1.00 72.44 184 GLN A C 1
ATOM 1491 O O . GLN A 1 184 ? 28.651 -3.060 -5.858 1.00 72.44 184 GLN A O 1
ATOM 1496 N N . GLU A 1 185 ? 27.893 -0.973 -5.653 1.00 73.75 185 GLU A N 1
ATOM 1497 C CA . GLU A 1 185 ? 28.436 -0.739 -4.308 1.00 73.75 185 GLU A CA 1
ATOM 1498 C C . GLU A 1 185 ? 27.620 -1.448 -3.219 1.00 73.75 185 GLU A C 1
ATOM 1500 O O . GLU A 1 185 ? 28.098 -1.667 -2.103 1.00 73.75 185 GLU A O 1
ATOM 1505 N N . SER A 1 186 ? 26.366 -1.793 -3.517 1.00 70.25 186 SER A N 1
ATOM 1506 C CA . SER A 1 186 ? 25.497 -2.545 -2.622 1.00 70.25 186 SER A CA 1
ATOM 1507 C C . SER A 1 186 ? 24.505 -3.407 -3.394 1.00 70.25 186 SER A C 1
ATOM 1509 O O . SER A 1 186 ? 24.110 -3.080 -4.506 1.00 70.25 186 SER A O 1
ATOM 1511 N N . TYR A 1 187 ? 24.050 -4.491 -2.774 1.00 67.62 187 TYR A N 1
ATOM 1512 C CA . TYR A 1 187 ? 22.953 -5.300 -3.301 1.00 67.62 187 TYR A CA 1
ATOM 1513 C C . TYR A 1 187 ? 21.641 -4.879 -2.637 1.00 67.62 187 TYR A C 1
ATOM 1515 O O . TYR A 1 187 ? 21.621 -4.574 -1.440 1.00 67.62 187 TYR A O 1
ATOM 1523 N N . PHE A 1 188 ? 20.527 -4.936 -3.376 1.00 63.78 188 PHE A N 1
ATOM 1524 C CA . PHE A 1 188 ? 19.184 -4.669 -2.838 1.00 63.78 188 PHE A CA 1
ATOM 1525 C C . PHE A 1 188 ? 18.931 -5.449 -1.535 1.00 63.78 188 PHE A C 1
ATOM 1527 O O . PHE A 1 188 ? 18.543 -4.876 -0.517 1.00 63.78 188 PHE A O 1
ATOM 1534 N N . TRP A 1 189 ? 19.311 -6.731 -1.523 1.00 62.19 189 TRP A N 1
ATOM 1535 C CA . TRP A 1 189 ? 19.197 -7.647 -0.383 1.00 62.19 189 TRP A CA 1
ATOM 1536 C C . TRP A 1 189 ? 20.015 -7.265 0.845 1.00 62.19 189 TRP A C 1
ATOM 1538 O O . TRP A 1 189 ? 19.782 -7.837 1.896 1.00 62.19 189 TRP A O 1
ATOM 1548 N N . ASN A 1 190 ? 20.960 -6.332 0.738 1.00 66.38 190 ASN A N 1
ATOM 1549 C CA . ASN A 1 190 ? 21.765 -5.848 1.859 1.00 66.38 190 ASN A CA 1
ATOM 1550 C C . ASN A 1 190 ? 21.298 -4.475 2.354 1.00 66.38 190 ASN A C 1
ATOM 1552 O O . ASN A 1 190 ? 21.845 -3.956 3.325 1.00 66.38 190 ASN A O 1
ATOM 1556 N N . THR A 1 191 ? 20.271 -3.893 1.731 1.00 63.50 191 THR A N 1
ATOM 1557 C CA . THR A 1 191 ? 19.830 -2.531 2.026 1.00 63.50 191 THR A CA 1
ATOM 1558 C C . THR A 1 191 ? 18.786 -2.534 3.152 1.00 63.50 191 THR A C 1
ATOM 1560 O O . THR A 1 191 ? 17.721 -3.126 2.975 1.00 63.50 191 THR A O 1
ATOM 1563 N N . PRO A 1 192 ? 19.033 -1.873 4.304 1.00 65.06 192 PRO A N 1
ATOM 1564 C CA . PRO A 1 192 ? 18.073 -1.818 5.417 1.00 65.06 192 PRO A CA 1
ATOM 1565 C C . PRO A 1 192 ? 16.727 -1.174 5.056 1.00 65.06 192 PRO A C 1
ATOM 1567 O O . PRO A 1 192 ? 15.730 -1.423 5.721 1.00 65.06 192 PRO A O 1
ATOM 1570 N N . VAL A 1 193 ? 16.690 -0.355 3.998 1.00 63.09 193 VAL A N 1
ATOM 1571 C CA . VAL A 1 193 ? 15.472 0.306 3.496 1.00 63.09 193 VAL A CA 1
ATOM 1572 C C . VAL A 1 193 ? 14.435 -0.696 2.982 1.00 63.09 193 VAL A C 1
ATOM 1574 O O . VAL A 1 193 ? 13.247 -0.432 3.109 1.00 63.09 193 VAL A O 1
ATOM 1577 N N . ALA A 1 194 ? 14.848 -1.860 2.465 1.00 62.91 194 ALA A N 1
ATOM 1578 C CA . ALA A 1 194 ? 13.910 -2.864 1.955 1.00 62.91 194 ALA A CA 1
ATOM 1579 C C . ALA A 1 194 ? 13.012 -3.467 3.055 1.00 62.91 194 ALA A C 1
ATOM 1581 O O . ALA A 1 194 ? 11.916 -3.928 2.760 1.00 62.91 194 ALA A O 1
ATOM 1582 N N . GLU A 1 195 ? 13.461 -3.444 4.315 1.00 69.00 195 GLU A N 1
ATOM 1583 C CA . GLU A 1 195 ? 12.709 -3.954 5.473 1.00 69.00 195 GLU A CA 1
ATOM 1584 C C . GLU A 1 195 ? 11.897 -2.861 6.186 1.00 69.00 195 GLU A C 1
ATOM 1586 O O . GLU A 1 195 ? 11.141 -3.150 7.116 1.00 69.00 195 GLU A O 1
ATOM 1591 N N . GLN A 1 196 ? 12.054 -1.594 5.790 1.00 76.19 196 GLN A N 1
ATOM 1592 C CA . GLN A 1 196 ? 11.272 -0.512 6.374 1.00 76.19 196 GLN A CA 1
ATOM 1593 C C . GLN A 1 196 ? 9.858 -0.497 5.786 1.00 76.19 196 GLN A C 1
ATOM 1595 O O . GLN A 1 196 ? 9.672 -0.798 4.604 1.00 76.19 196 GLN A O 1
ATOM 1600 N N . PRO A 1 197 ? 8.849 -0.118 6.586 1.00 82.25 197 PRO A N 1
ATOM 1601 C CA . PRO A 1 197 ? 7.522 0.112 6.052 1.00 82.25 197 PRO A CA 1
ATOM 1602 C C . PRO A 1 197 ? 7.535 1.190 4.962 1.00 82.25 197 PRO A C 1
ATOM 1604 O O . PRO A 1 197 ? 8.282 2.165 5.057 1.00 82.25 197 PRO A O 1
ATOM 1607 N N . ASN A 1 198 ? 6.680 1.040 3.954 1.00 81.69 198 ASN A N 1
ATOM 1608 C CA . ASN A 1 198 ? 6.481 2.064 2.931 1.00 81.69 198 ASN A CA 1
ATOM 1609 C C . ASN A 1 198 ? 5.750 3.302 3.497 1.00 81.69 198 ASN A C 1
ATOM 1611 O O . ASN A 1 198 ? 5.451 3.377 4.691 1.00 81.69 198 ASN A O 1
ATOM 1615 N N . ALA A 1 199 ? 5.414 4.278 2.645 1.00 82.38 199 ALA A N 1
ATOM 1616 C CA . ALA A 1 199 ? 4.765 5.513 3.098 1.00 82.38 199 ALA A CA 1
ATOM 1617 C C . ALA A 1 199 ? 3.376 5.298 3.735 1.00 82.38 199 ALA A C 1
ATOM 1619 O O . ALA A 1 199 ? 2.930 6.151 4.498 1.00 82.38 199 ALA A O 1
ATOM 1620 N N . TYR A 1 200 ? 2.710 4.169 3.469 1.00 87.56 200 TYR A N 1
ATOM 1621 C CA . TYR A 1 200 ? 1.478 3.787 4.161 1.00 87.56 200 TYR A CA 1
ATOM 1622 C C . TYR A 1 200 ? 1.717 3.038 5.469 1.00 87.56 200 TYR A C 1
ATOM 1624 O O . TYR A 1 200 ? 0.791 2.929 6.261 1.00 87.56 200 TYR A O 1
ATOM 1632 N N . GLY A 1 201 ? 2.930 2.551 5.733 1.00 88.50 201 GLY A N 1
ATOM 1633 C CA . GLY A 1 201 ? 3.242 1.744 6.910 1.00 88.50 201 GLY A CA 1
ATOM 1634 C C . GLY A 1 201 ? 3.141 0.231 6.692 1.00 88.50 201 GLY A C 1
ATOM 1635 O O . GLY A 1 201 ? 3.202 -0.517 7.677 1.00 88.50 201 GLY A O 1
ATOM 1636 N N . LEU A 1 202 ? 3.023 -0.215 5.435 1.00 88.69 202 LEU A N 1
ATOM 1637 C CA . LEU A 1 202 ? 3.023 -1.625 5.031 1.00 88.69 202 LEU A CA 1
ATOM 1638 C C . LEU A 1 202 ? 4.451 -2.144 4.866 1.00 88.69 202 LEU A C 1
ATOM 1640 O O . LEU A 1 202 ? 5.306 -1.443 4.322 1.00 88.69 202 LEU A O 1
ATOM 1644 N N . GLN A 1 203 ? 4.713 -3.375 5.303 1.00 85.44 203 GLN A N 1
ATOM 1645 C CA . GLN A 1 203 ? 5.975 -4.052 5.014 1.00 85.44 203 GLN A CA 1
ATOM 1646 C C . GLN A 1 203 ? 5.880 -4.731 3.647 1.00 85.44 203 GLN A C 1
ATOM 1648 O O . GLN A 1 203 ? 5.108 -5.668 3.484 1.00 85.44 203 GLN A O 1
ATOM 1653 N N . ASN A 1 204 ? 6.680 -4.280 2.680 1.00 74.00 204 ASN A N 1
ATOM 1654 C CA . ASN A 1 204 ? 6.720 -4.891 1.345 1.00 74.00 204 ASN A CA 1
ATOM 1655 C C . ASN A 1 204 ? 7.599 -6.151 1.308 1.00 74.00 204 ASN A C 1
ATOM 1657 O O . ASN A 1 204 ? 7.362 -7.053 0.510 1.00 74.00 204 ASN A O 1
ATOM 1661 N N . PHE A 1 205 ? 8.615 -6.217 2.172 1.00 69.62 205 PHE A N 1
ATOM 1662 C CA . PHE A 1 205 ? 9.548 -7.335 2.246 1.00 69.62 205 PHE A CA 1
ATOM 1663 C C . PHE A 1 205 ? 9.880 -7.653 3.698 1.00 69.62 205 PHE A C 1
ATOM 1665 O O . PHE A 1 205 ? 10.016 -6.765 4.538 1.00 69.62 205 PHE A O 1
ATOM 1672 N N . LYS A 1 206 ? 10.072 -8.940 3.975 1.00 66.31 206 LYS A N 1
ATOM 1673 C CA . LYS A 1 206 ? 10.613 -9.429 5.238 1.00 66.31 206 LYS A CA 1
ATOM 1674 C C . LYS A 1 206 ? 11.699 -10.438 4.905 1.00 66.31 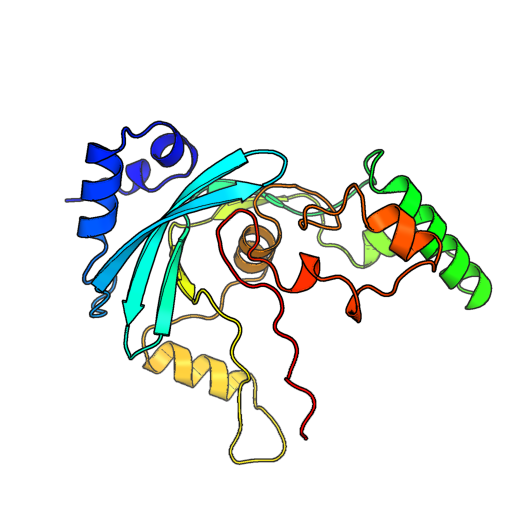206 LYS A C 1
ATOM 1676 O O . LYS A 1 206 ? 11.417 -11.426 4.230 1.00 66.31 206 LYS A O 1
ATOM 1681 N N . ARG A 1 207 ? 12.938 -10.195 5.343 1.00 59.78 207 ARG A N 1
ATOM 1682 C CA . ARG A 1 207 ? 13.976 -11.226 5.239 1.00 59.78 207 ARG A CA 1
ATOM 1683 C C . ARG A 1 207 ? 13.594 -12.389 6.142 1.00 59.78 207 ARG A C 1
ATOM 1685 O O . ARG A 1 207 ? 13.230 -12.187 7.304 1.00 59.78 207 ARG A O 1
ATOM 1692 N N . GLU A 1 208 ? 13.710 -13.604 5.625 1.00 56.59 208 GLU A N 1
ATOM 1693 C CA . GLU A 1 208 ? 13.803 -14.764 6.499 1.00 56.59 208 GLU A CA 1
ATOM 1694 C C . GLU A 1 208 ? 15.052 -14.572 7.363 1.00 56.59 208 GLU A C 1
ATOM 1696 O O . GLU A 1 208 ? 16.128 -14.246 6.852 1.00 56.59 208 GLU A O 1
ATOM 1701 N N . SER A 1 209 ? 14.919 -14.710 8.686 1.00 46.53 209 SER A N 1
ATOM 1702 C CA . SER A 1 209 ? 16.117 -14.875 9.507 1.00 46.53 209 SER A CA 1
ATOM 1703 C C . SER A 1 209 ? 16.886 -16.057 8.922 1.00 46.53 209 SER A C 1
ATOM 1705 O O . SER A 1 209 ? 16.251 -17.087 8.680 1.00 46.53 209 SER A O 1
ATOM 1707 N N . PRO A 1 210 ? 18.202 -15.939 8.661 1.00 40.53 210 PRO A N 1
ATOM 1708 C CA . PRO A 1 210 ? 18.967 -17.101 8.250 1.00 40.53 210 PRO A CA 1
ATOM 1709 C C . PRO A 1 210 ? 18.718 -18.167 9.311 1.00 40.53 210 PRO A C 1
ATOM 1711 O O . PRO A 1 210 ? 18.904 -17.905 10.502 1.00 40.53 210 PRO A O 1
ATOM 1714 N N . LEU A 1 211 ? 18.192 -19.315 8.884 1.00 37.59 211 LEU A N 1
ATOM 1715 C CA . LEU A 1 211 ? 18.112 -20.496 9.728 1.00 37.59 211 LEU A CA 1
ATOM 1716 C C . LEU A 1 211 ? 19.509 -20.675 10.342 1.00 37.59 211 LEU A C 1
ATOM 1718 O O . LEU A 1 211 ? 20.481 -20.846 9.603 1.00 37.59 211 LEU A O 1
ATOM 1722 N N . LEU A 1 212 ? 19.602 -20.496 11.663 1.00 35.56 212 LEU A N 1
ATOM 1723 C CA . LEU A 1 212 ? 20.809 -20.770 12.446 1.00 35.56 212 LEU A CA 1
ATOM 1724 C C . LEU A 1 212 ? 21.180 -22.250 12.338 1.00 35.56 212 LEU A C 1
ATOM 1726 O O . LEU A 1 212 ? 20.249 -23.088 12.376 1.00 35.56 212 LEU A O 1
#

Solvent-accessible surface area (backbone atoms only — not comparable to full-atom values): 12720 Å² total; per-residue (Å²): 130,86,61,73,66,55,44,23,42,77,43,48,75,68,46,51,77,66,60,47,49,54,55,50,59,67,48,44,45,52,97,77,38,78,38,38,80,71,47,77,48,75,24,75,41,96,86,46,77,37,76,38,42,35,26,38,47,96,93,40,53,28,32,55,44,58,9,45,80,45,70,46,46,46,78,74,76,52,88,82,40,49,56,51,42,52,38,48,33,54,53,34,57,74,72,66,48,96,66,55,41,63,60,52,45,51,73,74,42,55,64,72,43,81,46,80,47,72,59,44,78,40,70,25,63,78,78,84,84,81,49,102,53,102,61,78,56,69,70,55,54,52,51,55,34,49,76,70,75,43,75,81,74,50,75,69,52,46,50,47,65,63,24,59,81,58,70,45,102,66,43,61,93,38,87,82,47,52,59,34,41,52,68,66,77,40,55,72,92,74,42,74,69,57,60,42,54,41,42,82,52,36,35,87,43,74,82,76,74,77,85,127

Radius of gyration: 19.41 Å; Cα contacts (8 Å, |Δi|>4): 285; chains: 1; bounding box: 52×47×47 Å

Sequence (212 aa):
MMDKKELQFNNWMKADPLSRKELLLSLEGYKGHDFKLKTVQTFNSNQKEFTTGIYELGGEEYLFVPGNRVVLGWDEANPVEEAVLAALQYEMDIAGIPMQAQEYLKEVCSPIREVEISPMLVERNVRLMNSYSTWVNYNEVIRDFDQQGFSMVTEDEWEYLCGAELGALFSLPMDSWIHKICSQESYFWNTPVAEQPNAYGLQNFKRESPLL

InterPro domains:
  IPR016187 C-type lectin fold [SSF56436] (133-204)

Nearest PDB structures (foldseek):
  8chv-assembly1_A  TM=3.793E-01  e=8.568E+00  Homo sapiens
  1omo-assembly1_A  TM=3.162E-01  e=6.700E+00  Archaeoglobus fulgidus

Mean predicted aligned error: 7.07 Å

Organism: NCBI:txid2041023